Protein AF-A0A2U3L317-F1 (afdb_monomer)

Foldseek 3Di:
DPQKDKDWLDLFPDPVLLQCQADDPPFFFDDHDDDRQDLPLLVQVVVPVVNDDWFAADDDPDPGDPDDPVPDDPPVRQCVDPVCVVPPNDPPPPDPPDPPPDPDPDSPSVVVDRHHTCVVSVVSNVVSCVSSVLSRFGWIWMARNVVRATATDSAQHFPSSLVSQQPDWDWDDDDPDTDIDGSLNSLCRYLEEAQHNLQDRGRATDPSGNVSPQDQNHAYEREDDQVVCVVVVVDCGNPVRSVVVNCVRNVNNYHYQNDPDAALVSQLVSHDPPDDNVSSCVQSVQWGHHPHDIHGHD

Radius of gyration: 27.59 Å; Cα contacts (8 Å, |Δi|>4): 474; chains: 1; bounding box: 76×55×80 Å

Mean predicted aligned error: 14.77 Å

Structure (mmCIF, N/CA/C/O backbone):
data_AF-A0A2U3L317-F1
#
_entry.id   AF-A0A2U3L317-F1
#
loop_
_atom_site.group_PDB
_atom_site.id
_atom_site.type_symbol
_atom_site.label_atom_id
_atom_site.label_alt_id
_atom_site.label_comp_id
_atom_site.label_asym_id
_atom_site.label_entity_id
_atom_site.label_seq_id
_atom_site.pdbx_PDB_ins_code
_atom_site.Cartn_x
_atom_site.Cartn_y
_atom_site.Cartn_z
_atom_site.occupancy
_atom_site.B_iso_or_equiv
_atom_site.auth_seq_id
_atom_site.auth_comp_id
_atom_site.auth_asym_id
_atom_site.auth_atom_id
_atom_site.pdbx_PDB_model_num
ATOM 1 N N . MET A 1 1 ? -16.095 -16.981 -1.765 1.00 56.78 1 MET A N 1
ATOM 2 C CA . MET A 1 1 ? -16.282 -17.128 -0.305 1.00 56.78 1 MET A CA 1
ATOM 3 C C . MET A 1 1 ? -17.468 -16.271 0.102 1.00 56.78 1 MET A C 1
ATOM 5 O O . MET A 1 1 ? -17.530 -15.140 -0.371 1.00 56.78 1 MET A O 1
ATOM 9 N N . PRO A 1 2 ? -18.420 -16.778 0.901 1.00 81.94 2 PRO A N 1
ATOM 10 C CA . PRO A 1 2 ? -19.513 -15.955 1.414 1.00 81.94 2 PRO A CA 1
ATOM 11 C C . PRO A 1 2 ? -18.963 -14.745 2.185 1.00 81.94 2 PRO A C 1
ATOM 13 O O . PRO A 1 2 ? -17.978 -14.876 2.905 1.00 81.94 2 PRO A O 1
ATOM 16 N N . GLY A 1 3 ? -19.568 -13.569 2.009 1.00 88.44 3 GLY A N 1
ATOM 17 C CA . GLY A 1 3 ? -19.215 -12.360 2.768 1.00 88.44 3 GLY A CA 1
ATOM 18 C C . GLY A 1 3 ? -17.949 -11.611 2.328 1.00 88.44 3 GLY A C 1
ATOM 19 O O . GLY A 1 3 ? -17.682 -10.547 2.883 1.00 88.44 3 GLY A O 1
ATOM 20 N N . ILE A 1 4 ? -17.209 -12.098 1.325 1.00 93.31 4 ILE A N 1
ATOM 21 C CA . ILE A 1 4 ? -15.993 -11.450 0.806 1.00 93.31 4 ILE A CA 1
ATOM 22 C C . ILE A 1 4 ? -16.127 -11.152 -0.689 1.00 93.31 4 ILE A C 1
ATOM 24 O O . ILE A 1 4 ? -16.596 -11.996 -1.457 1.00 93.31 4 ILE A O 1
ATOM 28 N N . ARG A 1 5 ? -15.657 -9.976 -1.117 1.00 93.00 5 ARG A N 1
ATOM 29 C CA . ARG A 1 5 ? -15.517 -9.599 -2.530 1.00 93.00 5 ARG A CA 1
ATOM 30 C C . ARG A 1 5 ? -14.075 -9.211 -2.843 1.00 93.00 5 ARG A C 1
ATOM 32 O O . ARG A 1 5 ? -13.428 -8.535 -2.057 1.00 93.00 5 ARG A O 1
ATOM 39 N N . PHE A 1 6 ? -13.590 -9.610 -4.015 1.00 94.81 6 PHE A N 1
ATOM 40 C CA . PHE A 1 6 ? -12.273 -9.221 -4.513 1.00 94.81 6 PHE A CA 1
ATOM 41 C C . PHE A 1 6 ? -12.412 -8.143 -5.581 1.00 94.81 6 PHE A C 1
ATOM 43 O O . PHE A 1 6 ? -13.169 -8.303 -6.539 1.00 94.81 6 PHE A O 1
ATOM 50 N N . TRP A 1 7 ? -11.640 -7.076 -5.429 1.00 95.56 7 TRP A N 1
ATOM 51 C CA . TRP A 1 7 ? -11.455 -6.040 -6.432 1.00 95.56 7 TRP A CA 1
ATOM 52 C C . TRP A 1 7 ? -10.043 -6.158 -6.992 1.00 95.56 7 TRP A C 1
ATOM 54 O O . TRP A 1 7 ? -9.072 -6.196 -6.236 1.00 95.56 7 TRP A O 1
ATOM 64 N N . VAL A 1 8 ? -9.931 -6.219 -8.317 1.00 95.19 8 VAL A N 1
ATOM 65 C CA . VAL A 1 8 ? -8.646 -6.340 -9.015 1.00 95.19 8 VAL A CA 1
ATOM 66 C C . VAL A 1 8 ? -8.253 -4.965 -9.539 1.00 95.19 8 VAL A C 1
ATOM 68 O O . VAL A 1 8 ? -8.894 -4.456 -10.457 1.00 95.19 8 VAL A O 1
ATOM 71 N N . LEU A 1 9 ? -7.224 -4.356 -8.944 1.00 94.75 9 LEU A N 1
ATOM 72 C CA . LEU A 1 9 ? -6.781 -2.998 -9.292 1.00 94.75 9 LEU A CA 1
ATOM 73 C C . LEU A 1 9 ? -5.576 -2.982 -10.241 1.00 94.75 9 LEU A C 1
ATOM 75 O O . LEU A 1 9 ? -5.245 -1.943 -10.805 1.00 94.75 9 LEU A O 1
ATOM 79 N N . GLY A 1 10 ? -4.887 -4.109 -10.400 1.00 87.75 10 GLY A N 1
ATOM 80 C CA . GLY A 1 10 ? -3.663 -4.193 -11.184 1.00 87.75 10 GLY A CA 1
ATOM 81 C C . GLY A 1 10 ? -3.478 -5.564 -11.830 1.00 87.75 10 GLY A C 1
ATOM 82 O O . GLY A 1 10 ? -4.102 -6.527 -11.379 1.00 87.75 10 GLY A O 1
ATOM 83 N N . PRO A 1 11 ? -2.626 -5.654 -12.864 1.00 89.62 11 PRO A N 1
ATOM 84 C CA . PRO A 1 11 ? -1.790 -4.566 -13.386 1.00 89.62 11 PRO A CA 1
ATOM 85 C C . PRO A 1 11 ? -2.563 -3.525 -14.226 1.00 89.62 11 PRO A C 1
ATOM 87 O O . PRO A 1 11 ? -3.676 -3.805 -14.684 1.00 89.62 11 PRO A O 1
ATOM 90 N N . PRO A 1 12 ? -2.007 -2.315 -14.442 1.00 85.75 12 PRO A N 1
ATOM 91 C CA . PRO A 1 12 ? -2.586 -1.320 -15.338 1.00 85.75 12 PRO A CA 1
ATOM 92 C C . PRO A 1 12 ? -2.698 -1.869 -16.760 1.00 85.75 12 PRO A C 1
ATOM 94 O O . PRO A 1 12 ? -1.766 -2.486 -17.270 1.00 85.75 12 PRO A O 1
ATOM 97 N N . LYS A 1 13 ? -3.822 -1.593 -17.426 1.00 82.69 13 LYS A N 1
ATOM 98 C CA . LYS A 1 13 ? -4.017 -1.952 -18.843 1.00 82.69 13 LYS A CA 1
ATOM 99 C C . LYS A 1 13 ? -3.408 -0.929 -19.806 1.00 82.69 13 LYS A C 1
ATOM 101 O O . LYS A 1 13 ? -3.191 -1.242 -20.971 1.00 82.69 13 LYS A O 1
ATOM 106 N N . ASP A 1 14 ? -3.159 0.291 -19.329 1.00 84.12 14 ASP A N 1
ATOM 107 C CA . ASP A 1 14 ? -2.525 1.353 -20.108 1.00 84.12 14 ASP A CA 1
ATOM 108 C C . ASP A 1 14 ? -1.001 1.169 -20.140 1.00 84.12 14 ASP A C 1
ATOM 110 O O . ASP A 1 14 ? -0.347 1.085 -19.099 1.00 84.12 14 ASP A O 1
ATOM 114 N N . GLU A 1 15 ? -0.431 1.140 -21.346 1.00 75.62 15 GLU A N 1
ATOM 115 C CA . GLU A 1 15 ? 0.998 0.892 -21.569 1.00 75.62 15 GLU A CA 1
ATOM 116 C C . GLU A 1 15 ? 1.895 1.971 -20.940 1.00 75.62 15 GLU A C 1
ATOM 118 O O . GLU A 1 15 ? 2.982 1.671 -20.444 1.00 75.62 15 GLU A O 1
ATOM 123 N N . LYS A 1 16 ? 1.457 3.237 -20.931 1.00 80.69 16 LYS A N 1
ATOM 124 C CA . LYS A 1 16 ? 2.242 4.339 -20.356 1.00 80.69 16 LYS A CA 1
ATOM 125 C C . LYS A 1 16 ? 2.279 4.235 -18.838 1.00 80.69 16 LYS A C 1
ATOM 127 O O . LYS A 1 16 ? 3.320 4.495 -18.239 1.00 80.69 16 LYS A O 1
ATOM 132 N N . LEU A 1 17 ? 1.162 3.852 -18.220 1.00 83.12 17 LEU A N 1
ATOM 133 C CA . LEU A 1 17 ? 1.089 3.622 -16.780 1.00 83.12 17 LEU A CA 1
ATOM 134 C C . LEU A 1 17 ? 1.862 2.372 -16.376 1.00 83.12 17 LEU A C 1
ATOM 136 O O . LEU A 1 17 ? 2.600 2.430 -15.398 1.00 83.12 17 LEU A O 1
ATOM 140 N N . LEU A 1 18 ? 1.799 1.292 -17.158 1.00 77.19 18 LEU A N 1
ATOM 141 C CA . LEU A 1 18 ? 2.625 0.109 -16.920 1.00 77.19 18 LEU A CA 1
ATOM 142 C C . LEU A 1 18 ? 4.119 0.471 -16.908 1.00 77.19 18 LEU A C 1
ATOM 144 O O . LEU A 1 18 ? 4.858 0.016 -16.038 1.00 77.19 18 LEU A O 1
ATOM 148 N N . LYS A 1 19 ? 4.539 1.386 -17.793 1.00 70.31 19 LYS A N 1
ATOM 149 C CA . LYS A 1 19 ? 5.925 1.867 -17.858 1.00 70.31 19 LYS A CA 1
ATOM 150 C C . LYS A 1 19 ? 6.328 2.871 -16.779 1.00 70.31 19 LYS A C 1
ATOM 152 O O . LYS A 1 19 ? 7.488 3.274 -16.684 1.00 70.31 19 LYS A O 1
ATOM 157 N N . LYS A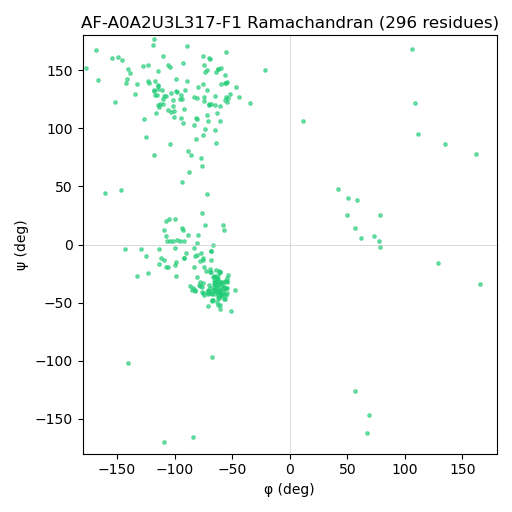 1 20 ? 5.388 3.346 -15.965 1.00 80.25 20 LYS A N 1
ATOM 158 C CA . LYS A 1 20 ? 5.665 4.402 -14.992 1.00 80.25 20 LYS A CA 1
ATOM 159 C C . LYS A 1 20 ? 6.145 3.810 -13.670 1.00 80.25 20 LYS A C 1
ATOM 161 O O . LYS A 1 20 ? 5.385 3.698 -12.716 1.00 80.25 20 LYS A O 1
ATOM 166 N N . SER A 1 21 ? 7.423 3.450 -13.601 1.00 80.31 21 SER A N 1
ATOM 167 C CA . SER A 1 21 ? 8.030 2.927 -12.367 1.00 80.31 21 SER A CA 1
ATOM 168 C C . SER A 1 21 ? 8.216 4.022 -11.318 1.00 80.31 21 SER A C 1
ATOM 170 O O . SER A 1 21 ? 7.956 3.812 -10.136 1.00 80.31 21 SER A O 1
ATOM 172 N N . ASN A 1 22 ? 8.636 5.216 -11.747 1.00 80.31 22 ASN A N 1
ATOM 173 C CA . ASN A 1 22 ? 8.937 6.317 -10.839 1.00 80.31 22 ASN A CA 1
ATOM 174 C C . ASN A 1 22 ? 7.784 7.334 -10.725 1.00 80.31 22 ASN A C 1
ATOM 176 O O . ASN A 1 22 ? 7.113 7.666 -11.721 1.00 80.31 22 ASN A O 1
ATOM 180 N N . PRO A 1 23 ? 7.569 7.870 -9.511 1.00 78.88 23 PRO A N 1
ATOM 181 C CA . PRO A 1 23 ? 6.668 8.989 -9.283 1.00 78.88 23 PRO A CA 1
ATOM 182 C C . PRO A 1 23 ? 7.118 10.206 -10.095 1.00 78.88 23 PRO A C 1
ATOM 184 O O . PRO A 1 23 ? 8.293 10.370 -10.419 1.00 78.88 23 PRO A O 1
ATOM 187 N N . SER A 1 24 ? 6.167 11.065 -10.455 1.00 80.00 24 SER A N 1
ATOM 188 C CA . SER A 1 24 ? 6.519 12.409 -10.926 1.00 80.00 24 SER A CA 1
ATOM 189 C C . SER A 1 24 ? 7.048 13.238 -9.747 1.00 80.00 24 SER A C 1
ATOM 191 O O . SER A 1 24 ? 6.762 12.899 -8.594 1.00 80.00 24 SER A O 1
ATOM 193 N N . GLN A 1 25 ? 7.777 14.323 -10.022 1.00 73.94 25 GLN A N 1
ATOM 194 C CA . GLN A 1 25 ? 8.312 15.210 -8.978 1.00 73.94 25 GLN A CA 1
ATOM 195 C C . GLN A 1 25 ? 7.249 15.552 -7.924 1.00 73.94 25 GLN A C 1
ATOM 197 O O . GLN A 1 25 ? 6.098 15.831 -8.271 1.00 73.94 25 GLN A O 1
ATOM 202 N N . ASN A 1 26 ? 7.628 15.491 -6.645 1.00 72.12 26 ASN A N 1
ATOM 203 C CA . ASN A 1 26 ? 6.764 15.759 -5.485 1.00 72.12 26 ASN A CA 1
ATOM 204 C C . ASN A 1 26 ? 5.542 14.835 -5.289 1.00 72.12 26 ASN A C 1
ATOM 206 O O . ASN A 1 26 ? 4.746 15.069 -4.378 1.00 72.12 26 ASN A O 1
ATOM 210 N N . THR A 1 27 ? 5.370 13.770 -6.082 1.00 77.44 27 THR A N 1
ATOM 211 C CA . THR A 1 27 ? 4.208 12.862 -5.940 1.00 77.44 27 THR A CA 1
ATOM 212 C C . THR A 1 27 ? 4.446 11.664 -5.017 1.00 77.44 27 THR A C 1
ATOM 214 O O . THR A 1 27 ? 3.479 11.011 -4.619 1.00 77.44 27 THR A O 1
ATOM 217 N N . ALA A 1 28 ? 5.694 11.410 -4.620 1.00 74.75 28 ALA A N 1
ATOM 218 C CA . ALA A 1 28 ? 6.066 10.416 -3.613 1.00 74.75 28 ALA A CA 1
ATOM 219 C C . ALA A 1 28 ? 6.760 11.053 -2.404 1.00 74.75 28 ALA A C 1
ATOM 221 O O . ALA A 1 28 ? 7.042 12.254 -2.385 1.00 74.75 28 ALA A O 1
ATOM 222 N N . TYR A 1 29 ? 6.978 10.249 -1.367 1.00 75.19 29 TYR A N 1
ATOM 223 C CA . TYR A 1 29 ? 7.751 10.612 -0.182 1.00 75.19 29 TYR A CA 1
ATOM 224 C C . TYR A 1 29 ? 9.250 10.476 -0.505 1.00 75.19 29 TYR A C 1
ATOM 226 O O . TYR A 1 29 ? 9.639 9.501 -1.137 1.00 75.19 29 TYR A O 1
ATOM 234 N N . GLY A 1 30 ? 10.080 11.450 -0.109 1.00 58.16 30 GLY A N 1
ATOM 235 C CA . GLY A 1 30 ? 11.537 11.420 -0.328 1.00 58.16 30 GLY A CA 1
ATOM 236 C C . GLY A 1 30 ? 12.014 11.524 -1.790 1.00 58.16 30 GLY A C 1
ATOM 237 O O . GLY A 1 30 ? 11.280 12.001 -2.649 1.00 58.16 30 GLY A O 1
ATOM 238 N N . LEU A 1 31 ? 13.282 11.134 -2.014 1.00 46.72 31 LEU A N 1
ATOM 239 C CA . LEU A 1 31 ? 14.119 11.359 -3.212 1.00 46.72 31 LEU A CA 1
ATOM 240 C C . LEU A 1 31 ? 13.363 11.338 -4.555 1.00 46.72 31 LEU A C 1
ATOM 242 O O . LEU A 1 31 ? 12.774 10.329 -4.950 1.00 46.72 31 LEU A O 1
ATOM 246 N N . ASP A 1 32 ? 13.468 12.450 -5.286 1.00 43.12 32 ASP A N 1
ATOM 247 C CA . ASP A 1 32 ? 12.922 12.609 -6.631 1.00 43.12 32 ASP A CA 1
ATOM 248 C C . ASP A 1 32 ? 13.700 11.758 -7.655 1.00 43.12 32 ASP A C 1
ATOM 250 O O . ASP A 1 32 ? 14.909 11.897 -7.827 1.00 43.12 32 ASP A O 1
ATOM 254 N N . ALA A 1 33 ? 12.954 10.866 -8.312 1.00 41.34 33 ALA A N 1
ATOM 255 C CA . ALA A 1 33 ? 13.237 10.088 -9.523 1.00 41.34 33 ALA A CA 1
ATOM 256 C C . ALA A 1 33 ? 14.6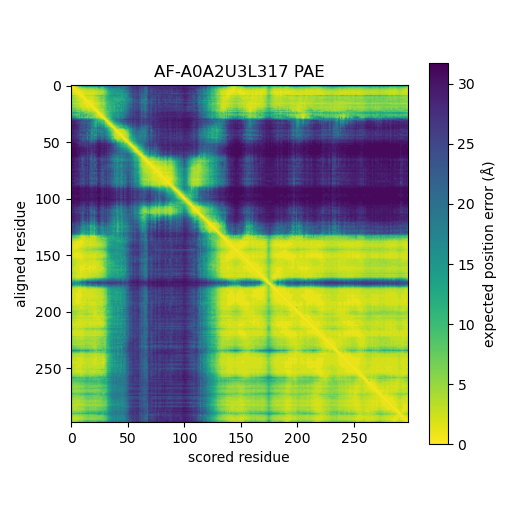92 10.065 -10.054 1.00 41.34 33 ALA A C 1
ATOM 258 O O . ALA A 1 33 ? 15.136 10.976 -10.753 1.00 41.34 33 ALA A O 1
ATOM 259 N N . GLY A 1 34 ? 15.380 8.932 -9.865 1.00 36.97 34 GLY A N 1
ATOM 260 C CA . GLY A 1 34 ? 16.537 8.563 -10.689 1.00 36.97 34 GLY A CA 1
ATOM 261 C C . GLY A 1 34 ? 16.134 8.213 -12.137 1.00 36.97 34 GLY A C 1
ATOM 262 O O . GLY A 1 34 ? 14.961 7.899 -12.385 1.00 36.97 34 GLY A O 1
ATOM 263 N N . PRO A 1 35 ? 17.074 8.257 -13.104 1.00 32.72 35 PRO A N 1
ATOM 264 C CA . PRO A 1 35 ? 16.781 8.081 -14.525 1.00 32.72 35 PRO A CA 1
ATOM 265 C C . PRO A 1 35 ? 16.173 6.700 -14.781 1.00 32.72 35 PRO A C 1
ATOM 267 O O . PRO A 1 35 ? 16.785 5.674 -14.493 1.00 32.72 35 PRO A O 1
ATOM 270 N N . GLY A 1 36 ? 14.942 6.677 -15.294 1.00 40.47 36 GLY A N 1
ATOM 271 C CA . GLY A 1 36 ? 14.241 5.445 -15.636 1.00 40.47 36 GLY A CA 1
ATOM 272 C C . GLY A 1 36 ? 14.954 4.721 -16.774 1.00 40.47 36 GLY A C 1
ATOM 273 O O . GLY A 1 36 ? 15.091 5.273 -17.865 1.00 40.47 36 GLY A O 1
ATOM 274 N N . GLY A 1 37 ? 15.397 3.489 -16.511 1.00 35.25 37 GLY A N 1
ATOM 275 C CA . GLY A 1 37 ? 15.938 2.594 -17.529 1.00 35.25 37 GLY A CA 1
ATOM 276 C C . GLY A 1 37 ? 14.936 2.397 -18.667 1.00 35.25 37 GLY A C 1
ATOM 277 O O . GLY A 1 37 ? 13.728 2.302 -18.445 1.00 35.25 37 GLY A O 1
ATOM 278 N N . SER A 1 38 ? 15.437 2.392 -19.901 1.00 38.59 38 SER A N 1
ATOM 279 C CA . SER A 1 38 ? 14.644 2.225 -21.121 1.00 38.59 38 SER A CA 1
ATOM 280 C C . SER A 1 38 ? 13.795 0.954 -21.047 1.00 38.59 38 SER A C 1
ATOM 282 O O . SER A 1 38 ? 14.350 -0.109 -20.840 1.00 38.59 38 SER A O 1
ATOM 284 N N . GLN A 1 39 ? 12.477 1.042 -21.244 1.00 43.94 39 GLN A N 1
ATOM 285 C CA . GLN A 1 39 ? 11.524 -0.078 -21.088 1.00 43.94 39 GLN A CA 1
ATOM 286 C C . GLN A 1 39 ? 11.022 -0.653 -22.425 1.00 43.94 39 GLN A C 1
ATOM 288 O O . GLN A 1 39 ? 9.923 -1.203 -22.525 1.00 43.94 39 GLN A O 1
ATOM 293 N N . ALA A 1 40 ? 11.777 -0.433 -23.502 1.00 36.00 40 ALA A N 1
ATOM 294 C CA . ALA A 1 40 ? 11.357 -0.800 -24.852 1.00 36.00 40 ALA A CA 1
ATOM 295 C C . ALA A 1 40 ? 11.526 -2.303 -25.139 1.00 36.00 40 ALA A C 1
ATOM 297 O O . ALA A 1 40 ? 10.707 -2.874 -25.860 1.00 36.00 40 ALA A O 1
ATOM 298 N N . LEU A 1 41 ? 12.535 -2.953 -24.546 1.00 35.81 41 LEU A N 1
ATOM 299 C CA . LEU A 1 41 ? 12.864 -4.357 -24.802 1.00 35.81 41 LEU A CA 1
ATOM 300 C C . LEU A 1 41 ? 11.933 -5.308 -24.042 1.00 35.81 41 LEU A C 1
ATOM 302 O O . LEU A 1 41 ? 11.535 -6.319 -24.606 1.00 35.81 41 LEU A O 1
ATOM 306 N N . LEU A 1 42 ? 11.481 -4.956 -22.829 1.00 41.53 42 LEU A N 1
ATOM 307 C CA . LEU A 1 42 ? 10.452 -5.736 -22.125 1.00 41.53 42 LEU A CA 1
ATOM 308 C C . LEU A 1 42 ? 9.137 -5.789 -22.906 1.00 41.53 42 LEU A C 1
ATOM 310 O O . LEU A 1 42 ? 8.492 -6.825 -22.926 1.00 41.53 42 LEU A O 1
ATOM 314 N N . ILE A 1 43 ? 8.720 -4.708 -23.570 1.00 44.53 43 ILE A N 1
ATOM 315 C CA . ILE A 1 43 ? 7.490 -4.737 -24.375 1.00 44.53 43 ILE A CA 1
ATOM 316 C C . ILE A 1 43 ? 7.660 -5.606 -25.609 1.00 44.53 43 ILE A C 1
ATOM 318 O O . ILE A 1 43 ? 6.726 -6.322 -25.950 1.00 44.53 43 ILE A O 1
ATOM 322 N N . ALA A 1 44 ? 8.833 -5.586 -26.244 1.00 40.81 44 ALA A N 1
ATOM 323 C CA . ALA A 1 44 ? 9.150 -6.566 -27.273 1.00 40.81 44 ALA A CA 1
ATOM 324 C C . ALA A 1 44 ? 9.115 -7.988 -26.688 1.00 40.81 44 ALA A C 1
ATOM 326 O O . ALA A 1 44 ? 8.502 -8.840 -27.302 1.00 40.81 44 ALA A O 1
ATOM 327 N N . GLY A 1 45 ? 9.637 -8.193 -25.473 1.00 41.47 45 GLY A N 1
ATOM 328 C CA . GLY A 1 45 ? 9.660 -9.430 -24.680 1.00 41.47 45 GLY A CA 1
ATOM 329 C C . GLY A 1 45 ? 8.301 -9.995 -24.228 1.00 41.47 45 GLY A C 1
ATOM 330 O O . GLY A 1 45 ? 8.047 -11.196 -24.233 1.00 41.47 45 GLY A O 1
ATOM 331 N N . LEU A 1 46 ? 7.387 -9.120 -23.821 1.00 44.59 46 LEU A N 1
ATOM 332 C CA . LEU A 1 46 ? 6.041 -9.471 -23.377 1.00 44.59 46 LEU A CA 1
ATOM 333 C C . LEU A 1 46 ? 5.131 -9.660 -24.591 1.00 44.59 46 LEU A C 1
ATOM 335 O O . LEU A 1 46 ? 4.362 -10.613 -24.634 1.00 44.59 46 LEU A O 1
ATOM 339 N N . LYS A 1 47 ? 5.288 -8.812 -25.622 1.00 40.41 47 LYS A N 1
ATOM 340 C CA . LYS A 1 47 ? 4.724 -9.066 -26.953 1.00 40.41 47 LYS A CA 1
ATOM 341 C C . LYS A 1 47 ? 5.324 -10.324 -27.564 1.00 40.41 47 LYS A C 1
ATOM 343 O O . LYS A 1 47 ? 4.630 -10.953 -28.344 1.00 40.41 47 LYS A O 1
ATOM 348 N N . SER A 1 48 ? 6.544 -10.716 -27.179 1.00 37.81 48 SER A N 1
ATOM 349 C CA . SER A 1 48 ? 7.223 -11.872 -27.747 1.00 37.81 48 SER A CA 1
ATOM 350 C C . SER A 1 48 ? 6.914 -13.209 -27.109 1.00 37.81 48 SER A C 1
ATOM 352 O O . SER A 1 48 ? 6.791 -14.207 -27.817 1.00 37.81 48 SER A O 1
ATOM 354 N N . ASN A 1 49 ? 6.713 -13.228 -25.796 1.00 39.34 49 ASN A N 1
ATOM 355 C CA . ASN A 1 49 ? 6.076 -14.344 -25.101 1.00 39.34 49 ASN A CA 1
ATOM 356 C C . ASN A 1 49 ? 4.556 -14.370 -25.330 1.00 39.34 49 ASN A C 1
ATOM 358 O O . ASN A 1 49 ? 3.919 -15.396 -25.116 1.00 39.34 49 ASN A O 1
ATOM 362 N N . MET A 1 50 ? 3.991 -13.281 -25.858 1.00 39.38 50 MET A N 1
ATOM 363 C CA . MET A 1 50 ? 2.729 -13.268 -26.607 1.00 39.38 50 MET A CA 1
ATOM 364 C C . MET A 1 50 ? 2.936 -13.410 -28.143 1.00 39.38 50 MET A C 1
ATOM 366 O O . MET A 1 50 ? 1.980 -13.234 -28.896 1.00 39.38 50 MET A O 1
ATOM 370 N N . GLY A 1 51 ? 4.156 -13.775 -28.590 1.00 34.34 51 GLY A N 1
ATOM 371 C CA . GLY A 1 51 ? 4.619 -14.038 -29.972 1.00 34.34 51 GLY A CA 1
ATOM 372 C C . GLY A 1 51 ? 5.624 -13.028 -30.598 1.00 34.34 51 GLY A C 1
ATOM 373 O O . GLY A 1 51 ? 5.150 -12.050 -31.164 1.00 34.34 51 GLY A O 1
ATOM 374 N N . ALA A 1 52 ? 6.971 -13.261 -30.546 1.00 36.78 52 ALA A N 1
ATOM 375 C CA . ALA A 1 52 ? 8.078 -12.567 -31.304 1.00 36.78 52 ALA A CA 1
ATOM 376 C C . ALA A 1 52 ? 9.556 -12.713 -30.761 1.00 36.78 52 ALA A C 1
ATOM 378 O O . ALA A 1 52 ? 10.109 -11.792 -30.174 1.00 36.78 52 ALA A O 1
ATOM 379 N N . ALA A 1 53 ? 10.224 -13.845 -30.997 1.00 35.66 53 ALA A N 1
ATOM 380 C CA . ALA A 1 53 ? 11.624 -14.245 -30.680 1.00 35.66 53 ALA A CA 1
ATOM 381 C C . ALA A 1 53 ? 12.778 -13.219 -30.400 1.00 35.66 53 ALA A C 1
ATOM 383 O O . ALA A 1 53 ? 12.885 -12.162 -31.018 1.00 35.66 53 ALA A O 1
ATOM 384 N N . ALA A 1 54 ? 13.739 -13.658 -29.562 1.00 33.12 54 ALA A N 1
ATOM 385 C CA . ALA A 1 54 ? 15.085 -13.103 -29.300 1.00 33.12 54 ALA A CA 1
ATOM 386 C C . ALA A 1 54 ? 16.169 -14.182 -29.569 1.00 33.12 54 ALA A C 1
ATOM 388 O O . ALA A 1 54 ? 15.861 -15.366 -29.448 1.00 33.12 54 ALA A O 1
ATOM 389 N N . GLY A 1 55 ? 17.423 -13.839 -29.902 1.00 34.03 55 GLY A N 1
ATOM 390 C CA . GLY A 1 55 ? 18.467 -14.853 -30.175 1.00 34.03 55 GLY A CA 1
ATOM 391 C C . GLY A 1 55 ? 19.898 -14.306 -30.225 1.00 34.03 55 GLY A C 1
ATOM 392 O O . GLY A 1 55 ? 20.000 -13.236 -30.796 1.00 34.03 55 GLY A O 1
ATOM 393 N N . ALA A 1 56 ? 20.921 -15.050 -29.691 1.00 34.81 56 ALA A N 1
ATOM 394 C CA . ALA A 1 56 ? 22.430 -15.011 -29.782 1.00 34.81 56 ALA A CA 1
ATOM 395 C C . ALA A 1 56 ? 23.509 -14.558 -28.625 1.00 34.81 56 ALA A C 1
ATOM 397 O O . ALA A 1 56 ? 23.562 -13.469 -28.081 1.00 34.81 56 ALA A O 1
ATOM 398 N N . LEU A 1 57 ? 24.463 -15.377 -28.181 1.00 25.50 57 LEU A N 1
ATOM 399 C CA . LEU A 1 57 ? 25.692 -15.058 -27.382 1.00 25.50 57 LEU A CA 1
ATOM 400 C C . LEU A 1 57 ? 26.491 -16.354 -27.195 1.00 25.50 57 LEU A C 1
ATOM 402 O O . LEU A 1 57 ? 25.869 -17.412 -27.260 1.00 25.50 57 LEU A O 1
ATOM 406 N N . LEU A 1 58 ? 27.825 -16.250 -27.051 1.00 36.62 58 LEU A N 1
ATOM 407 C CA . LEU A 1 58 ? 28.869 -17.299 -27.136 1.00 36.62 58 LEU A CA 1
ATOM 408 C C . LEU A 1 58 ? 30.270 -16.828 -26.625 1.00 36.62 58 LEU A C 1
ATOM 410 O O . LEU A 1 58 ? 30.548 -15.631 -26.737 1.00 36.62 58 LEU A O 1
ATOM 414 N N . PRO A 1 59 ? 31.280 -17.721 -26.388 1.00 38.75 59 PRO A N 1
ATOM 415 C CA . PRO A 1 59 ? 31.256 -19.081 -25.803 1.00 38.75 59 PRO A CA 1
ATOM 416 C C . PRO A 1 59 ? 32.460 -19.382 -24.850 1.00 38.75 59 PRO A C 1
ATOM 418 O O . PRO A 1 59 ? 33.586 -18.942 -25.097 1.00 38.75 59 PRO A O 1
ATOM 421 N N . GLY A 1 60 ? 32.311 -20.256 -23.839 1.00 31.59 60 GLY A N 1
ATOM 422 C CA . GLY A 1 60 ? 33.487 -20.959 -23.267 1.00 31.59 60 GLY A CA 1
ATOM 423 C C . GLY A 1 60 ? 33.329 -21.673 -21.921 1.00 31.59 60 GLY A C 1
ATOM 424 O O . GLY A 1 60 ? 33.936 -22.716 -21.713 1.00 31.59 60 GLY A O 1
ATOM 425 N N . ASP A 1 61 ? 32.504 -21.138 -21.034 1.00 38.38 61 ASP A N 1
ATOM 426 C CA . ASP A 1 61 ? 31.930 -21.811 -19.853 1.00 38.38 61 ASP A CA 1
ATOM 427 C C . ASP A 1 61 ? 30.701 -20.996 -19.444 1.00 38.38 61 ASP A C 1
ATOM 429 O O . ASP A 1 61 ? 30.564 -20.449 -18.348 1.00 38.38 61 ASP A O 1
ATOM 433 N N . SER A 1 62 ? 29.943 -20.647 -20.470 1.00 35.88 62 SER A N 1
ATOM 434 C CA . SER A 1 62 ? 29.375 -19.329 -20.529 1.00 35.88 62 SER A CA 1
ATOM 435 C C . SER A 1 62 ? 27.908 -19.401 -20.174 1.00 35.88 62 SER A C 1
ATOM 437 O O . SER A 1 62 ? 27.246 -20.418 -20.370 1.00 35.88 62 SER A O 1
ATOM 439 N N . LEU A 1 63 ? 27.388 -18.300 -19.641 1.00 39.41 63 LEU A N 1
ATOM 440 C CA . LEU A 1 63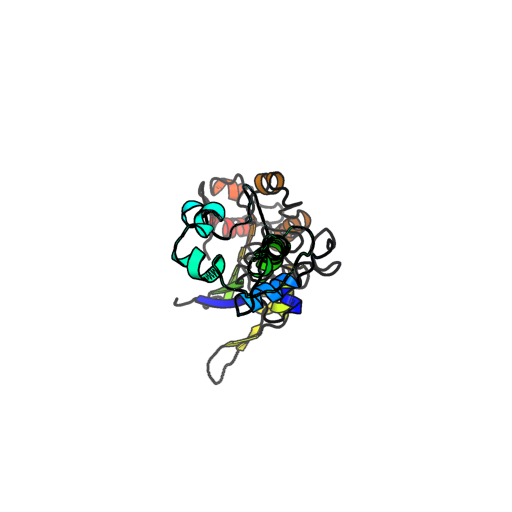 ? 25.967 -18.067 -19.383 1.00 39.41 63 LEU A CA 1
ATOM 441 C C . LEU A 1 63 ? 25.107 -18.183 -20.656 1.00 39.41 63 LEU A C 1
ATOM 443 O O . LEU A 1 63 ? 23.991 -17.675 -20.663 1.00 39.41 63 LEU A O 1
ATOM 447 N N . GLU A 1 64 ? 25.639 -18.795 -21.721 1.00 40.97 64 GLU A N 1
ATOM 448 C CA . GLU A 1 64 ? 25.330 -18.514 -23.096 1.00 40.97 64 GLU A CA 1
ATOM 449 C C . GLU A 1 64 ? 24.596 -19.554 -23.897 1.00 40.97 64 GLU A C 1
ATOM 451 O O . GLU A 1 64 ? 24.057 -19.271 -24.968 1.00 40.97 64 GLU A O 1
ATOM 456 N N . ASP A 1 65 ? 24.509 -20.740 -23.334 1.00 46.16 65 ASP A N 1
ATOM 457 C CA . ASP A 1 65 ? 23.758 -21.805 -23.938 1.00 46.16 65 ASP A CA 1
ATOM 458 C C . ASP A 1 65 ? 22.377 -21.872 -23.267 1.00 46.16 65 ASP A C 1
ATOM 460 O O . ASP A 1 65 ? 22.272 -21.854 -22.038 1.00 46.16 65 ASP A O 1
ATOM 464 N N . PRO A 1 66 ? 21.277 -21.952 -24.040 1.00 46.94 66 PRO A N 1
ATOM 465 C CA . PRO A 1 66 ? 19.918 -21.956 -23.490 1.00 46.94 66 PRO A CA 1
ATOM 466 C C . PRO A 1 66 ? 19.577 -23.232 -22.703 1.00 46.94 66 PRO A C 1
ATOM 468 O O . PRO A 1 66 ? 18.491 -23.328 -22.128 1.00 46.94 66 PRO A O 1
ATOM 471 N N . PHE A 1 67 ? 20.476 -24.220 -22.694 1.00 50.97 67 PHE A N 1
ATOM 472 C CA . PHE A 1 67 ? 20.297 -25.519 -22.061 1.00 50.97 67 PHE A CA 1
ATOM 473 C C . PHE A 1 67 ? 21.574 -25.952 -21.341 1.00 50.97 67 PHE A C 1
ATOM 475 O O . PHE A 1 67 ? 22.679 -25.678 -21.800 1.00 50.97 67 PHE A O 1
ATOM 482 N N . ASP A 1 68 ? 21.398 -26.681 -20.238 1.00 50.34 68 ASP A N 1
ATOM 483 C CA . ASP A 1 68 ? 22.489 -27.308 -19.489 1.00 50.34 68 ASP A CA 1
ATOM 484 C C . ASP A 1 68 ? 23.327 -28.229 -20.397 1.00 50.34 68 ASP A C 1
ATOM 486 O O . ASP A 1 68 ? 22.790 -28.895 -21.292 1.00 50.34 68 ASP A O 1
ATOM 490 N N . ALA A 1 69 ? 24.635 -28.304 -20.140 1.00 51.91 69 ALA A N 1
ATOM 491 C CA . ALA A 1 69 ? 25.586 -29.119 -20.890 1.00 51.91 69 ALA A CA 1
ATOM 492 C C . ALA A 1 69 ? 25.177 -30.601 -20.988 1.00 51.91 69 ALA A C 1
ATOM 494 O O . ALA A 1 69 ? 25.527 -31.279 -21.954 1.00 51.91 69 ALA A O 1
ATOM 495 N N . MET A 1 70 ? 24.404 -31.117 -20.024 1.00 58.97 70 MET A N 1
ATOM 496 C CA . MET A 1 70 ? 23.902 -32.494 -20.080 1.00 58.97 70 MET A CA 1
ATOM 497 C C . MET A 1 70 ? 22.850 -32.737 -21.178 1.00 58.97 70 MET A C 1
ATOM 499 O O . MET A 1 70 ? 22.638 -33.882 -21.578 1.00 58.97 70 MET A O 1
ATOM 503 N N . TYR A 1 71 ? 22.190 -31.679 -21.659 1.00 60.38 71 TYR A N 1
ATOM 504 C CA . TYR A 1 71 ? 21.180 -31.723 -22.721 1.00 60.38 71 TYR A CA 1
ATOM 505 C C . TYR A 1 71 ? 21.691 -31.157 -24.050 1.00 60.38 71 TYR A C 1
ATOM 507 O O . TYR A 1 71 ? 20.930 -31.083 -25.017 1.00 60.38 71 TYR A O 1
ATOM 515 N N . SER A 1 72 ? 22.965 -30.768 -24.119 1.00 63.53 72 SER A N 1
ATOM 516 C CA . SER A 1 72 ? 23.584 -30.233 -25.325 1.00 63.53 72 SER A CA 1
ATOM 517 C C . SER A 1 72 ? 24.518 -31.252 -25.981 1.00 63.53 72 SER A C 1
ATOM 519 O O . SER A 1 72 ? 25.043 -32.181 -25.361 1.00 63.53 72 SER A O 1
ATOM 521 N N . ILE A 1 73 ? 24.710 -31.101 -27.291 1.00 72.62 73 ILE A N 1
ATOM 522 C CA . ILE A 1 73 ? 25.732 -31.835 -28.036 1.00 72.62 73 ILE A CA 1
ATOM 523 C C . ILE A 1 73 ? 26.838 -30.823 -28.337 1.00 72.62 73 ILE A C 1
ATOM 525 O O . ILE A 1 73 ? 26.577 -29.876 -29.080 1.00 72.62 73 ILE A O 1
ATOM 529 N N . PRO A 1 74 ? 28.061 -31.000 -27.797 1.00 72.69 74 PRO A N 1
ATOM 530 C CA . PRO A 1 74 ? 29.175 -30.108 -28.100 1.00 72.69 74 PRO A CA 1
ATOM 531 C C . PRO A 1 74 ? 29.400 -30.013 -29.608 1.00 72.69 74 PRO A C 1
ATOM 533 O O . PRO A 1 74 ? 29.341 -31.036 -30.288 1.00 72.69 74 PRO A O 1
ATOM 536 N N . MET A 1 75 ? 29.704 -28.823 -30.130 1.00 69.69 75 MET A N 1
ATOM 537 C CA . MET A 1 75 ? 29.800 -28.589 -31.581 1.00 69.69 75 MET A CA 1
ATOM 538 C C . MET A 1 75 ? 30.783 -29.545 -32.273 1.00 69.69 75 MET A C 1
ATOM 540 O O . MET A 1 75 ? 30.445 -30.187 -33.262 1.00 69.69 75 MET A O 1
ATOM 544 N N . VAL A 1 76 ? 31.945 -29.756 -31.648 1.00 72.12 76 VAL A N 1
ATOM 545 C CA . VAL A 1 76 ? 32.974 -30.709 -32.100 1.00 72.12 76 VAL A CA 1
ATOM 546 C C . VAL A 1 76 ? 32.421 -32.134 -32.220 1.00 72.12 76 VAL A C 1
ATOM 548 O O . VAL A 1 76 ? 32.838 -32.906 -33.077 1.00 72.12 76 VAL A O 1
ATOM 551 N N . ARG A 1 77 ? 31.459 -32.511 -31.371 1.00 75.81 77 ARG A N 1
ATOM 552 C CA . ARG A 1 77 ? 30.775 -33.806 -31.453 1.00 75.81 77 ARG A CA 1
ATOM 553 C C . ARG A 1 77 ? 29.649 -33.777 -32.485 1.00 75.81 77 ARG A C 1
ATOM 555 O O . ARG A 1 77 ? 29.481 -34.768 -33.185 1.00 75.81 77 ARG A O 1
ATOM 562 N N . ALA A 1 78 ? 28.891 -32.685 -32.572 1.00 75.19 78 ALA A N 1
ATOM 563 C CA . ALA A 1 78 ? 27.765 -32.538 -33.491 1.00 75.19 78 ALA A CA 1
ATOM 564 C C . ALA A 1 78 ? 28.190 -32.722 -34.955 1.00 75.19 78 ALA A C 1
ATOM 566 O O . ALA A 1 78 ? 27.504 -33.434 -35.680 1.00 75.19 78 ALA A O 1
ATOM 567 N N . GLU A 1 79 ? 29.349 -32.187 -35.351 1.00 72.94 79 GLU A N 1
ATOM 568 C CA . GLU A 1 79 ? 29.930 -32.349 -36.698 1.00 72.94 79 GLU A CA 1
ATOM 569 C C . GLU A 1 79 ? 30.087 -33.818 -37.127 1.00 72.94 79 GLU A C 1
ATOM 571 O O . GLU A 1 79 ? 29.982 -34.135 -38.307 1.00 72.94 79 GLU A O 1
ATOM 576 N N . HIS A 1 80 ? 30.268 -34.724 -36.164 1.00 78.62 80 HIS A N 1
ATOM 577 C CA . HIS A 1 80 ? 30.509 -36.149 -36.396 1.00 78.62 80 HIS A CA 1
ATOM 578 C C . HIS A 1 80 ? 29.260 -37.022 -36.182 1.00 78.62 80 HIS A C 1
ATOM 580 O O . HIS A 1 80 ? 29.333 -38.251 -36.242 1.00 78.62 80 HIS A O 1
ATOM 586 N N . VAL A 1 81 ? 28.100 -36.427 -35.882 1.00 82.06 81 VAL A N 1
ATOM 587 C CA . VAL A 1 81 ? 26.842 -37.175 -35.756 1.00 82.06 81 VAL A CA 1
ATOM 588 C C . VAL A 1 81 ? 26.249 -37.371 -37.156 1.00 82.06 81 VAL A C 1
ATOM 590 O O . VAL A 1 81 ? 25.982 -36.370 -37.819 1.00 82.06 81 VAL A O 1
ATOM 593 N N . PRO A 1 82 ? 25.907 -38.605 -37.584 1.00 83.00 82 PRO A N 1
ATOM 594 C CA . PRO A 1 82 ? 25.489 -38.889 -38.965 1.00 83.00 82 PRO A CA 1
ATOM 595 C C . PRO A 1 82 ? 24.322 -38.034 -39.481 1.00 83.00 82 PRO A C 1
ATOM 597 O O . PRO A 1 82 ? 24.231 -37.719 -40.667 1.00 83.00 82 PRO A O 1
ATOM 600 N N . PHE A 1 83 ? 23.400 -37.657 -38.589 1.00 81.69 83 PHE A N 1
ATOM 601 C CA . PHE A 1 83 ? 22.295 -36.759 -38.922 1.00 81.69 83 PHE A CA 1
ATOM 602 C C . PHE A 1 83 ? 22.780 -35.338 -39.247 1.00 81.69 83 PHE A C 1
ATOM 604 O O . PHE A 1 83 ? 22.358 -34.768 -40.255 1.00 81.69 83 PHE A O 1
ATOM 611 N N . PHE A 1 84 ? 23.656 -34.776 -38.410 1.00 77.19 84 PHE A N 1
ATOM 612 C CA . PHE A 1 84 ? 24.157 -33.413 -38.564 1.00 77.19 84 PHE A CA 1
ATOM 613 C C . PHE A 1 84 ? 25.189 -33.316 -39.683 1.00 77.19 84 PHE A C 1
ATOM 615 O O . PHE A 1 84 ? 25.088 -32.419 -40.516 1.00 77.19 84 PHE A O 1
ATOM 622 N N . GLU A 1 85 ? 26.090 -34.292 -39.771 1.00 76.00 85 GLU A N 1
ATOM 623 C CA . GLU A 1 85 ? 27.020 -34.458 -40.884 1.00 76.00 85 GLU A CA 1
ATOM 624 C C . GLU A 1 85 ? 26.253 -34.419 -42.211 1.00 76.00 85 GLU A C 1
ATOM 626 O O . GLU A 1 85 ? 26.432 -33.512 -43.009 1.00 76.00 85 GLU A O 1
ATOM 631 N N . LYS A 1 86 ? 25.258 -35.287 -42.417 1.00 73.81 86 LYS A N 1
ATOM 632 C CA . LYS A 1 86 ? 24.541 -35.347 -43.700 1.00 73.81 86 LYS A CA 1
ATOM 633 C C . LYS A 1 86 ? 23.733 -34.089 -44.056 1.00 73.81 86 LYS A C 1
ATOM 635 O O . LYS A 1 86 ? 23.453 -33.872 -45.233 1.00 73.81 86 LYS A O 1
ATOM 640 N N . ARG A 1 87 ? 23.250 -33.322 -43.073 1.00 70.75 87 ARG A N 1
ATOM 641 C CA . ARG A 1 87 ? 22.247 -32.255 -43.300 1.00 70.75 87 ARG A CA 1
ATOM 642 C C . ARG A 1 87 ? 22.737 -30.836 -43.056 1.00 70.75 87 ARG A C 1
ATOM 644 O O . ARG A 1 87 ? 22.075 -29.904 -43.506 1.00 70.75 87 ARG A O 1
ATOM 651 N N . TYR A 1 88 ? 23.851 -30.681 -42.354 1.00 68.25 88 TYR A N 1
ATOM 652 C CA . TYR A 1 88 ? 24.351 -29.383 -41.912 1.00 68.25 88 TYR A CA 1
ATOM 653 C C . TYR A 1 88 ? 25.846 -29.195 -42.204 1.00 68.25 88 TYR A C 1
ATOM 655 O O . TYR A 1 88 ? 26.239 -28.052 -42.410 1.00 68.25 88 TYR A O 1
ATOM 663 N N . TYR A 1 89 ? 26.649 -30.271 -42.277 1.00 68.56 89 TYR A N 1
ATOM 664 C CA . TYR A 1 89 ? 28.115 -30.181 -42.441 1.00 68.56 89 TYR A CA 1
ATOM 665 C C . TYR A 1 89 ? 28.711 -30.946 -43.641 1.00 68.56 89 TYR A C 1
ATOM 667 O O . TYR A 1 89 ? 29.888 -30.777 -43.932 1.00 68.56 89 TYR A O 1
ATOM 675 N N . GLY A 1 90 ? 27.935 -31.784 -44.328 1.00 63.16 90 GLY A N 1
ATOM 676 C CA . GLY A 1 90 ? 28.348 -32.542 -45.516 1.00 63.16 90 GLY A CA 1
ATOM 677 C C . GLY A 1 90 ? 28.231 -31.719 -46.802 1.00 63.16 90 GLY A C 1
ATOM 678 O O . GLY A 1 90 ? 28.025 -30.511 -46.731 1.00 63.16 90 GLY A O 1
ATOM 679 N N . ASP A 1 91 ? 28.285 -32.380 -47.968 1.00 57.41 91 ASP A N 1
ATOM 680 C CA . ASP A 1 91 ? 28.373 -31.816 -49.343 1.00 57.41 91 ASP A CA 1
ATOM 681 C C . ASP A 1 91 ? 27.262 -30.825 -49.787 1.00 57.41 91 ASP A C 1
ATOM 683 O O . ASP A 1 91 ? 27.115 -30.509 -50.970 1.00 57.41 91 ASP A O 1
ATOM 687 N N . SER A 1 92 ? 26.435 -30.325 -48.871 1.00 51.97 92 SER A N 1
ATOM 688 C CA . SER A 1 92 ? 25.462 -29.271 -49.131 1.00 51.97 92 SER A CA 1
ATOM 689 C C . SER A 1 92 ? 26.179 -27.963 -49.485 1.00 51.97 92 SER A C 1
ATOM 691 O O . SER A 1 92 ? 26.586 -27.192 -48.617 1.00 51.97 92 SER A O 1
ATOM 693 N N . THR A 1 93 ? 26.278 -27.691 -50.784 1.00 52.91 93 THR A N 1
ATOM 694 C CA . THR A 1 93 ? 26.804 -26.471 -51.423 1.00 52.91 93 THR A CA 1
ATOM 695 C C . THR A 1 93 ? 25.866 -25.263 -51.275 1.00 52.91 93 THR A C 1
ATOM 697 O O . THR A 1 93 ? 25.661 -24.484 -52.205 1.00 52.91 93 THR A O 1
ATOM 700 N N . ASP A 1 94 ? 25.304 -25.063 -50.085 1.00 50.62 94 ASP A N 1
ATOM 701 C CA . ASP A 1 94 ? 24.507 -23.873 -49.783 1.00 50.62 94 ASP A CA 1
ATOM 702 C C . ASP A 1 94 ? 25.433 -22.737 -49.337 1.00 50.62 94 ASP A C 1
ATOM 704 O O . ASP A 1 94 ? 25.558 -22.436 -48.151 1.00 50.62 94 ASP A O 1
ATOM 708 N N . GLY A 1 95 ? 26.103 -22.125 -50.316 1.00 47.62 95 GLY A N 1
ATOM 709 C CA . GLY A 1 95 ? 26.860 -20.887 -50.133 1.00 47.62 95 GLY A CA 1
ATOM 710 C C . GLY A 1 95 ? 28.232 -20.919 -50.793 1.00 47.62 95 GLY A C 1
ATOM 711 O O . GLY A 1 95 ? 29.233 -21.205 -50.149 1.00 47.62 95 GLY A O 1
ATOM 712 N N . ASN A 1 96 ? 28.295 -20.569 -52.078 1.00 42.59 96 ASN A N 1
ATOM 713 C CA . ASN A 1 96 ? 29.553 -20.286 -52.769 1.00 42.59 96 ASN A CA 1
ATOM 714 C C . ASN A 1 96 ? 30.244 -19.050 -52.158 1.00 42.59 96 ASN A C 1
ATOM 716 O O . ASN A 1 96 ? 30.080 -17.936 -52.655 1.00 42.59 96 ASN A O 1
ATOM 720 N N . LEU A 1 97 ? 31.058 -19.246 -51.122 1.00 46.50 97 LEU A N 1
ATOM 721 C CA . LEU A 1 97 ? 32.144 -18.337 -50.759 1.00 46.50 97 LEU A CA 1
ATOM 722 C C . LEU A 1 97 ? 33.458 -18.978 -51.213 1.00 46.50 97 LEU A C 1
ATOM 724 O O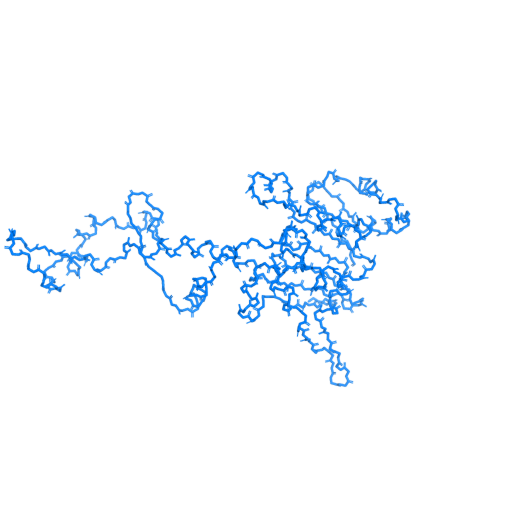 . LEU A 1 97 ? 34.125 -19.703 -50.484 1.00 46.50 97 LEU A O 1
ATOM 728 N N . TYR A 1 98 ? 33.812 -18.734 -52.475 1.00 42.84 98 TYR A N 1
ATOM 729 C CA . TYR A 1 98 ? 35.114 -19.113 -53.016 1.00 42.84 98 TYR A CA 1
ATOM 730 C C . TYR A 1 98 ? 36.192 -18.176 -52.460 1.00 42.84 98 TYR A C 1
ATOM 732 O O . TYR A 1 98 ? 36.393 -17.077 -52.983 1.00 42.84 98 TYR A O 1
ATOM 740 N N . GLU A 1 99 ? 36.929 -18.610 -51.438 1.00 42.31 99 GLU A N 1
ATOM 741 C CA . GLU A 1 99 ? 38.155 -17.926 -51.029 1.00 42.31 99 GLU A CA 1
ATOM 742 C C . GLU A 1 99 ? 39.320 -18.401 -51.911 1.00 42.31 99 GLU A C 1
ATOM 744 O O . GLU A 1 99 ? 39.857 -19.502 -51.789 1.00 42.31 99 GLU A O 1
ATOM 749 N N . LYS A 1 100 ? 39.698 -17.555 -52.872 1.00 42.00 100 LYS A N 1
ATOM 750 C CA . LYS A 1 100 ? 40.629 -17.873 -53.970 1.00 42.00 100 LYS A CA 1
ATOM 751 C C . LYS A 1 100 ? 42.079 -18.150 -53.526 1.00 42.00 100 LYS A C 1
ATOM 753 O O . LYS A 1 100 ? 42.929 -18.391 -54.378 1.00 42.00 100 LYS A O 1
ATOM 758 N N . ALA A 1 101 ? 42.374 -18.080 -52.228 1.00 47.47 101 ALA A N 1
ATOM 759 C CA . ALA A 1 101 ? 43.732 -18.078 -51.691 1.00 47.47 101 ALA A CA 1
ATOM 760 C C . ALA A 1 101 ? 44.218 -19.435 -51.146 1.00 47.47 101 ALA A C 1
ATOM 762 O O . ALA A 1 101 ? 45.425 -19.602 -50.992 1.00 47.47 101 ALA A O 1
ATOM 763 N N . THR A 1 102 ? 43.339 -20.407 -50.862 1.00 46.75 102 THR A N 1
ATOM 764 C CA . THR A 1 102 ? 43.737 -21.590 -50.062 1.00 46.75 102 THR A CA 1
ATOM 765 C C . THR A 1 102 ? 43.381 -22.957 -50.651 1.00 46.75 102 THR A C 1
ATOM 767 O O . THR A 1 102 ? 43.818 -23.971 -50.107 1.00 46.75 102 THR A O 1
ATOM 770 N N . SER A 1 103 ? 42.673 -23.041 -51.787 1.00 43.12 103 SER A N 1
ATOM 771 C CA . SER A 1 103 ? 42.310 -24.318 -52.451 1.00 43.12 103 SER A CA 1
ATOM 772 C C . SER A 1 103 ? 41.668 -25.374 -51.525 1.00 43.12 103 SER A C 1
ATOM 774 O O . SER A 1 103 ? 41.734 -26.569 -51.802 1.00 43.12 103 SER A O 1
ATOM 776 N N . LYS A 1 104 ? 41.035 -24.938 -50.431 1.00 45.28 104 LYS A N 1
ATOM 777 C CA . LYS A 1 104 ? 40.190 -25.763 -49.565 1.00 45.28 104 LYS A CA 1
ATOM 778 C C . LYS A 1 104 ? 38.780 -25.196 -49.598 1.00 45.28 104 LYS A C 1
ATOM 780 O O . LYS A 1 104 ? 38.613 -23.988 -49.461 1.00 45.28 104 LYS A O 1
ATOM 785 N N . GLU A 1 105 ? 37.788 -26.059 -49.779 1.00 51.69 105 GLU A N 1
ATOM 786 C CA . GLU A 1 105 ? 36.395 -25.691 -49.538 1.00 51.69 105 GLU A CA 1
ATOM 787 C C . GLU A 1 105 ? 36.251 -25.353 -48.051 1.00 51.69 105 GLU A C 1
ATOM 789 O O . GLU A 1 105 ? 36.465 -26.194 -47.177 1.00 51.69 105 GLU A O 1
ATOM 794 N N . ILE A 1 106 ? 35.984 -24.082 -47.757 1.00 49.28 106 ILE A N 1
ATOM 795 C CA . ILE A 1 106 ? 35.675 -23.628 -46.406 1.00 49.28 106 ILE A CA 1
ATOM 796 C C . ILE A 1 106 ? 34.156 -23.687 -46.289 1.00 49.28 106 ILE A C 1
ATOM 798 O O . ILE A 1 106 ? 33.448 -22.848 -46.842 1.00 49.28 106 ILE A O 1
ATOM 802 N N . HIS A 1 107 ? 33.651 -24.700 -45.588 1.00 60.03 107 HIS A N 1
ATOM 803 C CA . HIS A 1 107 ? 32.231 -24.814 -45.266 1.00 60.03 107 HIS A CA 1
ATOM 804 C C . HIS A 1 107 ? 31.891 -23.855 -44.118 1.00 60.03 107 HIS A C 1
ATOM 806 O O . HIS A 1 107 ? 31.730 -24.267 -42.970 1.00 60.03 107 HIS A O 1
ATOM 812 N N . ASP A 1 108 ? 31.825 -22.555 -44.409 1.00 60.19 108 ASP A N 1
ATOM 813 C CA . ASP A 1 108 ? 31.410 -21.564 -43.418 1.00 60.19 108 ASP A CA 1
ATOM 814 C C . ASP A 1 108 ? 29.888 -21.622 -43.201 1.00 60.19 108 ASP A C 1
ATOM 816 O O . ASP A 1 108 ? 29.094 -21.015 -43.920 1.00 60.19 108 ASP A O 1
ATOM 820 N N . GLN A 1 109 ? 29.479 -22.384 -42.187 1.00 66.31 109 GLN A N 1
ATOM 821 C CA . GLN A 1 109 ? 28.089 -22.481 -41.734 1.00 66.31 109 GLN A CA 1
ATOM 822 C C . GLN A 1 109 ? 27.778 -21.505 -40.587 1.00 66.31 109 GLN A C 1
ATOM 824 O O . GLN A 1 109 ? 26.747 -21.648 -39.926 1.00 66.31 109 GLN A O 1
ATOM 829 N N . SER A 1 110 ? 28.643 -20.512 -40.324 1.00 66.00 110 SER A N 1
ATOM 830 C CA . SER A 1 110 ? 28.459 -19.556 -39.221 1.00 66.00 110 SER A CA 1
ATOM 831 C C . SER A 1 110 ? 27.124 -18.809 -39.287 1.00 66.00 110 SER A C 1
ATOM 833 O O . SER A 1 110 ? 26.510 -18.560 -38.253 1.00 66.00 110 SER A O 1
ATOM 835 N N . TRP A 1 111 ? 26.602 -18.561 -40.492 1.00 63.00 111 TRP A N 1
ATOM 836 C CA . TRP A 1 111 ? 25.303 -17.918 -40.722 1.00 63.00 111 TRP A CA 1
ATOM 837 C C . TRP A 1 111 ? 24.096 -18.691 -40.161 1.00 63.00 111 TRP A C 1
ATOM 839 O O . TRP A 1 111 ? 23.045 -18.094 -39.933 1.00 63.00 111 TRP A O 1
ATOM 849 N N . ARG A 1 112 ? 24.217 -20.010 -39.944 1.00 67.12 112 ARG A N 1
ATOM 850 C CA . ARG A 1 112 ? 23.163 -20.840 -39.328 1.00 67.12 112 ARG A CA 1
ATOM 851 C C . ARG A 1 112 ? 23.174 -20.766 -37.803 1.00 67.12 112 ARG A C 1
ATOM 853 O O . ARG A 1 112 ? 22.267 -21.300 -37.165 1.00 67.12 112 ARG A O 1
ATOM 860 N N . ARG A 1 113 ? 24.212 -20.169 -37.218 1.00 66.62 113 ARG A N 1
ATOM 861 C CA . ARG A 1 113 ? 24.406 -20.117 -35.775 1.00 66.62 113 ARG A CA 1
ATOM 862 C C . ARG A 1 113 ? 23.797 -18.850 -35.183 1.00 66.62 113 ARG A C 1
ATOM 864 O O . ARG A 1 113 ? 23.602 -17.839 -35.852 1.00 66.62 113 ARG A O 1
ATOM 871 N N . ILE A 1 114 ? 23.481 -18.922 -33.899 1.00 60.66 114 ILE A N 1
ATOM 872 C CA . ILE A 1 114 ? 22.835 -17.860 -33.130 1.00 60.66 114 ILE A CA 1
ATOM 873 C C . ILE A 1 114 ? 23.845 -17.476 -32.040 1.00 60.66 114 ILE A C 1
ATOM 875 O O . ILE A 1 114 ? 23.721 -17.882 -30.890 1.00 60.66 114 ILE A O 1
ATOM 879 N N . ASP A 1 115 ? 24.865 -16.704 -32.445 1.00 57.62 115 ASP A N 1
ATOM 880 C CA . ASP A 1 115 ? 26.118 -16.569 -31.695 1.00 57.62 115 ASP A CA 1
ATOM 881 C C . ASP A 1 115 ? 26.323 -15.328 -30.771 1.00 57.62 115 ASP A C 1
ATOM 883 O O . ASP A 1 115 ? 27.116 -15.423 -29.854 1.00 57.62 115 ASP A O 1
ATOM 887 N N . THR A 1 116 ? 25.710 -14.147 -30.986 1.00 51.25 116 THR A N 1
ATOM 888 C CA . THR A 1 116 ? 25.896 -12.879 -30.206 1.00 51.25 116 THR A CA 1
ATOM 889 C C . THR A 1 116 ? 24.700 -11.921 -29.915 1.00 51.25 116 THR A C 1
ATOM 891 O O . THR A 1 116 ? 24.868 -10.969 -29.158 1.00 51.25 116 THR A O 1
ATOM 894 N N . SER A 1 117 ? 23.470 -12.136 -30.404 1.00 51.19 117 SER A N 1
ATOM 895 C CA . SER A 1 117 ? 22.241 -11.327 -30.139 1.00 51.19 117 SER A CA 1
ATOM 896 C C . SER A 1 117 ? 21.201 -11.639 -28.967 1.00 51.19 117 SER A C 1
ATOM 898 O O . SER A 1 117 ? 20.361 -10.790 -28.690 1.00 51.19 117 SER A O 1
ATOM 900 N N . TRP A 1 118 ? 21.199 -12.775 -28.247 1.00 52.28 118 TRP A N 1
ATOM 901 C CA . TRP A 1 118 ? 20.453 -13.278 -27.073 1.00 52.28 118 TRP A CA 1
ATOM 902 C C . TRP A 1 118 ? 21.070 -12.830 -25.753 1.00 52.28 118 TRP A C 1
ATOM 904 O O . TRP A 1 118 ? 20.238 -12.480 -24.947 1.00 52.28 118 TRP A O 1
ATOM 914 N N . MET A 1 119 ? 22.386 -12.743 -25.477 1.00 45.59 119 MET A N 1
ATOM 915 C CA . MET A 1 119 ? 22.871 -12.135 -24.195 1.00 45.59 119 MET A CA 1
ATOM 916 C C . MET A 1 119 ? 22.923 -10.606 -24.173 1.00 45.59 119 MET A C 1
ATOM 918 O O . MET A 1 119 ? 22.598 -10.018 -23.147 1.00 45.59 119 MET A O 1
ATOM 922 N N . GLY A 1 120 ? 23.106 -9.931 -25.316 1.00 51.12 120 GLY A N 1
ATOM 923 C CA . GLY A 1 120 ? 22.936 -8.476 -25.386 1.00 51.12 120 GLY A CA 1
ATOM 924 C C . GLY A 1 120 ? 21.480 -8.072 -25.128 1.00 51.12 120 GLY A C 1
ATOM 925 O O . GLY A 1 120 ? 21.196 -7.060 -24.479 1.00 51.12 120 GLY A O 1
ATOM 926 N N . ALA A 1 121 ? 20.547 -8.911 -25.587 1.00 51.16 121 ALA A N 1
ATOM 927 C CA . ALA A 1 121 ? 19.128 -8.753 -25.327 1.00 51.16 121 ALA A CA 1
ATOM 928 C C . ALA A 1 121 ? 18.698 -9.340 -23.974 1.00 51.16 121 ALA A C 1
ATOM 930 O O . ALA A 1 121 ? 17.857 -8.725 -23.339 1.00 51.16 121 ALA A O 1
ATOM 931 N N . SER A 1 122 ? 19.235 -10.469 -23.500 1.00 51.81 122 SER A N 1
ATOM 932 C CA . SER A 1 122 ? 18.726 -11.185 -22.318 1.00 51.81 122 SER A CA 1
ATOM 933 C C . SER A 1 122 ? 19.140 -10.541 -21.008 1.00 51.81 122 SER A C 1
ATOM 935 O O . SER A 1 122 ? 18.305 -10.492 -20.119 1.00 51.81 122 SER A O 1
ATOM 937 N N . GLU A 1 123 ? 20.341 -9.970 -20.878 1.00 46.81 123 GLU A N 1
ATOM 938 C CA . GLU A 1 123 ? 20.715 -9.218 -19.671 1.00 46.81 123 GLU A CA 1
ATOM 939 C C . GLU A 1 123 ? 19.893 -7.935 -19.557 1.00 46.81 123 GLU A C 1
ATOM 941 O O . GLU A 1 123 ? 19.278 -7.650 -18.531 1.00 46.81 123 GLU A O 1
ATOM 946 N N . THR A 1 124 ? 19.799 -7.189 -20.658 1.00 47.44 124 THR A N 1
ATOM 947 C CA . THR A 1 124 ? 18.977 -5.982 -20.741 1.00 47.44 124 THR A CA 1
ATOM 948 C C . THR A 1 124 ? 17.493 -6.311 -20.562 1.00 47.44 124 THR A C 1
ATOM 950 O O . THR A 1 124 ? 16.772 -5.554 -19.922 1.00 47.44 124 THR A O 1
ATOM 953 N N . MET A 1 125 ? 17.015 -7.444 -21.080 1.00 48.31 125 MET A N 1
ATOM 954 C CA . MET A 1 125 ? 15.639 -7.916 -20.923 1.00 48.31 125 MET A CA 1
ATOM 955 C C . MET A 1 125 ? 15.393 -8.478 -19.529 1.00 48.31 125 MET A C 1
ATOM 957 O O . MET A 1 125 ? 14.302 -8.272 -19.033 1.00 48.31 125 MET A O 1
ATOM 961 N N . ALA A 1 126 ? 16.366 -9.100 -18.864 1.00 49.16 126 ALA A N 1
ATOM 962 C CA . ALA A 1 126 ? 16.264 -9.556 -17.480 1.00 49.16 126 ALA A CA 1
ATOM 963 C C . ALA A 1 126 ? 16.250 -8.367 -16.514 1.00 49.16 126 ALA A C 1
ATOM 965 O O . ALA A 1 126 ? 15.411 -8.331 -15.626 1.00 49.16 126 ALA A O 1
ATOM 966 N N . LEU A 1 127 ? 17.082 -7.345 -16.740 1.00 45.88 127 LEU A N 1
ATOM 967 C CA . LEU A 1 127 ? 17.062 -6.087 -15.984 1.00 45.88 127 LEU A CA 1
ATOM 968 C C . LEU A 1 127 ? 15.813 -5.240 -16.290 1.00 45.88 127 LEU A C 1
ATOM 970 O O . LEU A 1 127 ? 15.282 -4.562 -15.410 1.00 45.88 127 LEU A O 1
ATOM 974 N N . GLN A 1 128 ? 15.305 -5.260 -17.526 1.00 46.88 128 GLN A N 1
ATOM 975 C CA . GLN A 1 128 ? 14.051 -4.584 -17.885 1.00 46.88 128 GLN A CA 1
ATOM 976 C C . GLN A 1 128 ? 12.816 -5.343 -17.395 1.00 46.88 128 GLN A C 1
ATOM 978 O O . GLN A 1 128 ? 11.855 -4.713 -16.964 1.00 46.88 128 GLN A O 1
ATOM 983 N N . LEU A 1 129 ? 12.852 -6.675 -17.416 1.00 48.75 129 LEU A N 1
ATOM 984 C CA . LEU A 1 129 ? 11.860 -7.541 -16.794 1.00 48.75 129 LEU A CA 1
ATOM 985 C C . LEU A 1 129 ? 11.869 -7.280 -15.295 1.00 48.75 129 LEU A C 1
ATOM 987 O O . LEU A 1 129 ? 10.832 -6.901 -14.783 1.00 48.75 129 LEU A O 1
ATOM 991 N N . ASP A 1 130 ? 13.006 -7.326 -14.611 1.00 48.66 130 ASP A N 1
ATOM 992 C CA . ASP A 1 130 ? 13.115 -7.000 -13.183 1.00 48.66 130 ASP A CA 1
ATOM 993 C C . ASP A 1 130 ? 12.606 -5.574 -12.865 1.00 48.66 130 ASP A C 1
ATOM 995 O O . ASP A 1 130 ? 11.750 -5.378 -11.999 1.00 48.66 130 ASP A O 1
ATOM 999 N N . SER A 1 131 ? 13.010 -4.566 -13.652 1.00 51.50 131 SER A N 1
ATOM 1000 C CA . SER A 1 131 ? 12.616 -3.166 -13.409 1.00 51.50 131 SER A CA 1
ATOM 1001 C C . SER A 1 131 ? 11.152 -2.825 -13.725 1.00 51.50 131 SER A C 1
ATOM 1003 O O . SER A 1 131 ? 10.627 -1.870 -13.143 1.00 51.50 131 SER A O 1
ATOM 1005 N N . ALA A 1 132 ? 10.462 -3.591 -14.579 1.00 53.62 132 ALA A N 1
ATOM 1006 C CA . ALA A 1 132 ? 9.038 -3.391 -14.882 1.00 53.62 132 ALA A CA 1
ATOM 1007 C C . ALA A 1 132 ? 8.105 -4.529 -14.416 1.00 53.62 132 ALA A C 1
ATOM 1009 O O . ALA A 1 132 ? 6.886 -4.353 -14.457 1.00 53.62 132 ALA A O 1
ATOM 1010 N N . THR A 1 133 ? 8.630 -5.626 -13.852 1.00 63.88 133 THR A N 1
ATOM 1011 C CA . THR A 1 133 ? 7.838 -6.702 -13.211 1.00 63.88 133 THR A CA 1
ATOM 1012 C C . THR A 1 133 ? 6.992 -6.141 -12.077 1.00 63.88 133 THR A C 1
ATOM 1014 O O . THR A 1 133 ? 5.830 -6.503 -11.911 1.00 63.88 133 THR A O 1
ATOM 1017 N N . ASN A 1 134 ? 7.513 -5.160 -11.351 1.00 75.12 134 ASN A N 1
ATOM 1018 C CA . ASN A 1 134 ? 6.822 -4.573 -10.211 1.00 75.12 134 ASN A CA 1
ATOM 1019 C C . ASN A 1 134 ? 5.476 -3.924 -10.591 1.00 75.12 134 ASN A C 1
ATOM 1021 O O . ASN A 1 134 ? 4.470 -4.140 -9.911 1.00 75.12 134 ASN A O 1
ATOM 1025 N N . ASN A 1 135 ? 5.396 -3.243 -11.742 1.00 78.31 135 ASN A N 1
ATOM 1026 C CA . ASN A 1 135 ? 4.128 -2.697 -12.243 1.00 78.31 135 ASN A CA 1
ATOM 1027 C C . ASN A 1 135 ? 3.191 -3.756 -12.851 1.00 78.31 135 ASN A C 1
ATOM 1029 O O . ASN A 1 135 ? 2.003 -3.479 -13.040 1.00 78.31 135 ASN A O 1
ATOM 1033 N N . THR A 1 136 ? 3.682 -4.980 -13.085 1.00 78.19 136 THR A N 1
ATOM 1034 C CA . THR A 1 136 ? 2.851 -6.141 -13.448 1.00 78.19 136 THR A CA 1
ATOM 1035 C C . THR A 1 136 ? 2.171 -6.808 -12.243 1.00 78.19 136 THR A C 1
ATOM 1037 O O . THR A 1 136 ? 1.421 -7.766 -12.424 1.00 78.19 136 THR A O 1
ATOM 1040 N N . SER A 1 137 ? 2.370 -6.283 -11.024 1.00 82.06 137 SER A N 1
ATOM 1041 C CA . SER A 1 137 ? 1.751 -6.802 -9.799 1.00 82.06 137 SER A CA 1
ATOM 1042 C C . SER A 1 137 ? 0.231 -6.959 -9.922 1.00 82.06 137 SER A C 1
ATOM 1044 O O . SER A 1 137 ? -0.488 -6.011 -10.262 1.00 82.06 137 SER A O 1
ATOM 1046 N N . LEU A 1 138 ? -0.262 -8.147 -9.557 1.00 87.12 138 LEU A N 1
ATOM 1047 C CA . LEU A 1 138 ? -1.677 -8.380 -9.286 1.00 87.12 138 LEU A CA 1
ATOM 1048 C C . LEU A 1 138 ? -2.038 -7.690 -7.967 1.00 87.12 138 LEU A C 1
ATOM 1050 O O . LEU A 1 138 ? -1.674 -8.155 -6.889 1.00 87.12 138 LEU A O 1
ATOM 1054 N N . VAL A 1 139 ? -2.754 -6.573 -8.066 1.00 94.12 139 VAL A N 1
ATOM 1055 C CA . VAL A 1 139 ? -3.186 -5.795 -6.900 1.00 94.12 139 VAL A CA 1
ATOM 1056 C C . VAL A 1 139 ? -4.595 -6.206 -6.521 1.00 94.12 139 VAL A C 1
ATOM 1058 O O . VAL A 1 139 ? -5.512 -6.105 -7.343 1.00 94.12 139 VAL A O 1
ATOM 1061 N N . LEU A 1 140 ? -4.770 -6.603 -5.263 1.00 96.25 140 LEU A N 1
ATOM 1062 C CA . LEU A 1 140 ? -6.056 -7.019 -4.721 1.00 96.25 140 LEU A CA 1
ATOM 1063 C C . LEU A 1 140 ? -6.490 -6.088 -3.592 1.00 96.25 140 LEU A C 1
ATOM 1065 O O . LEU A 1 140 ? -5.734 -5.824 -2.658 1.00 96.25 140 LEU A O 1
ATOM 1069 N N . ALA A 1 141 ? -7.741 -5.646 -3.654 1.00 97.94 141 ALA A N 1
ATOM 1070 C CA . ALA A 1 141 ? -8.460 -5.122 -2.503 1.00 97.94 141 ALA A CA 1
ATOM 1071 C C . ALA A 1 141 ? -9.552 -6.124 -2.127 1.00 97.94 141 ALA A C 1
ATOM 1073 O O . ALA A 1 141 ? -10.415 -6.460 -2.941 1.00 97.94 141 ALA A O 1
ATOM 1074 N N . ILE A 1 142 ? -9.490 -6.628 -0.901 1.00 97.19 142 ILE A N 1
ATOM 1075 C CA . ILE A 1 142 ? -10.426 -7.621 -0.381 1.00 97.19 142 ILE A CA 1
ATOM 1076 C C . ILE A 1 142 ? -11.443 -6.886 0.482 1.00 97.19 142 ILE A C 1
ATOM 1078 O O . ILE A 1 142 ? -11.091 -6.303 1.502 1.00 97.19 142 ILE A O 1
ATOM 1082 N N . GLU A 1 143 ? -12.699 -6.895 0.055 1.00 96.06 143 GLU A N 1
ATOM 1083 C CA . GLU A 1 143 ? -13.812 -6.260 0.747 1.00 96.06 143 GLU A CA 1
ATOM 1084 C C . GLU A 1 143 ? -14.540 -7.250 1.646 1.00 96.06 143 GLU A C 1
ATOM 1086 O O . GLU A 1 143 ? -15.005 -8.299 1.189 1.00 96.06 143 GLU A O 1
ATOM 1091 N N . ARG A 1 144 ? -14.727 -6.856 2.904 1.00 94.25 144 ARG A N 1
ATOM 1092 C CA . ARG A 1 144 ? -15.699 -7.469 3.809 1.00 94.25 144 ARG A CA 1
ATOM 1093 C C . ARG A 1 144 ? -17.074 -6.892 3.505 1.00 94.25 144 ARG A C 1
ATOM 1095 O O . ARG A 1 144 ? -17.344 -5.742 3.825 1.00 94.25 144 ARG A O 1
ATOM 1102 N N . ILE A 1 145 ? -17.963 -7.673 2.894 1.00 92.00 145 ILE A N 1
ATOM 1103 C CA . ILE A 1 145 ? -19.247 -7.162 2.374 1.00 92.00 145 ILE A CA 1
ATOM 1104 C C . ILE A 1 145 ? -20.127 -6.577 3.492 1.00 92.00 145 ILE A C 1
ATOM 1106 O O . ILE A 1 145 ? -20.825 -5.595 3.261 1.00 92.00 145 ILE A O 1
ATOM 1110 N N . ALA A 1 146 ? -20.078 -7.154 4.697 1.00 91.88 146 ALA A N 1
ATOM 1111 C CA . ALA A 1 146 ? -20.899 -6.723 5.830 1.00 91.88 146 ALA A CA 1
ATOM 1112 C C . ALA A 1 146 ? -20.558 -5.308 6.333 1.00 91.88 146 ALA A C 1
ATOM 1114 O O . ALA A 1 146 ? -21.460 -4.570 6.717 1.00 91.88 146 ALA A O 1
ATOM 1115 N N . THR A 1 147 ? -19.275 -4.932 6.324 1.00 93.25 147 THR A N 1
ATOM 1116 C CA . THR A 1 147 ? -18.786 -3.642 6.847 1.00 93.25 147 THR A CA 1
ATOM 1117 C C . THR A 1 147 ? -18.363 -2.674 5.740 1.00 93.25 147 THR A C 1
ATOM 1119 O O . THR A 1 147 ? -18.283 -1.469 5.955 1.00 93.25 147 THR A O 1
ATOM 1122 N N . GLY A 1 148 ? -18.092 -3.187 4.538 1.00 94.06 148 GLY A N 1
ATOM 1123 C CA . GLY A 1 148 ? -17.499 -2.444 3.431 1.00 94.06 148 GLY A CA 1
ATOM 1124 C C . GLY A 1 148 ? -16.008 -2.149 3.616 1.00 94.06 148 GLY A C 1
ATOM 1125 O O . GLY A 1 148 ? -15.450 -1.394 2.822 1.00 94.06 148 GLY A O 1
ATOM 1126 N N . GLU A 1 149 ? -15.359 -2.701 4.637 1.00 96.81 149 GLU A N 1
ATOM 1127 C CA . GLU A 1 149 ? -13.941 -2.466 4.907 1.00 96.81 149 GLU A CA 1
ATOM 1128 C C . GLU A 1 149 ? -13.045 -3.203 3.914 1.00 96.81 149 GLU A C 1
ATOM 1130 O O . GLU A 1 149 ? -13.383 -4.290 3.435 1.00 96.81 149 GLU A O 1
ATOM 1135 N N . ILE A 1 150 ? -11.885 -2.607 3.629 1.00 98.19 150 ILE A N 1
ATOM 1136 C CA . ILE A 1 150 ? -10.934 -3.101 2.635 1.00 98.19 150 ILE A CA 1
ATOM 1137 C C . ILE A 1 150 ? -9.618 -3.538 3.288 1.00 98.19 150 ILE A C 1
ATOM 1139 O O . ILE A 1 150 ? -9.012 -2.805 4.071 1.00 98.19 150 ILE A O 1
ATOM 1143 N N . LEU A 1 151 ? -9.140 -4.714 2.888 1.00 98.12 151 LEU A N 1
ATOM 1144 C CA . LEU A 1 151 ? -7.771 -5.179 3.096 1.00 98.12 151 LEU A CA 1
ATOM 1145 C C . LEU A 1 151 ? -7.021 -5.023 1.764 1.00 98.12 151 LEU A C 1
ATOM 1147 O O . LEU A 1 151 ? -7.377 -5.669 0.774 1.00 98.12 151 LEU A O 1
ATOM 1151 N N . LEU A 1 152 ? -6.022 -4.144 1.713 1.00 98.44 152 LEU A N 1
ATOM 1152 C CA . LEU A 1 152 ? -5.301 -3.793 0.489 1.00 98.44 152 LEU A CA 1
ATOM 1153 C C . LEU A 1 152 ? -3.946 -4.506 0.405 1.00 98.44 152 LEU A C 1
ATOM 1155 O O . LEU A 1 152 ? -3.081 -4.341 1.270 1.00 98.44 152 LEU A O 1
ATOM 1159 N N . PHE A 1 153 ? -3.744 -5.229 -0.699 1.00 97.62 153 PHE A N 1
ATOM 1160 C CA . PHE A 1 153 ? -2.528 -5.970 -1.026 1.00 97.62 153 PHE A CA 1
ATOM 1161 C C . PHE A 1 153 ? -1.995 -5.532 -2.401 1.00 97.62 153 PHE A C 1
ATOM 1163 O O . PHE A 1 153 ? -2.398 -6.082 -3.429 1.00 97.62 153 PHE A O 1
ATOM 1170 N N . PRO A 1 154 ? -1.082 -4.545 -2.449 1.00 95.44 154 PRO A N 1
ATOM 1171 C CA . PRO A 1 154 ? -0.531 -4.023 -3.698 1.00 95.44 154 PRO A CA 1
ATOM 1172 C C . PRO A 1 154 ? 0.592 -4.850 -4.316 1.00 95.44 154 PRO A C 1
ATOM 1174 O O . PRO A 1 154 ? 1.017 -4.536 -5.424 1.00 95.44 154 PRO A O 1
ATOM 1177 N N . GLY A 1 155 ? 1.111 -5.859 -3.611 1.00 90.31 155 GLY A N 1
ATOM 1178 C CA . GLY A 1 155 ? 2.360 -6.505 -4.017 1.00 90.31 155 GLY A CA 1
ATOM 1179 C C . GLY A 1 155 ? 3.473 -5.463 -4.126 1.00 90.31 155 GLY A C 1
ATOM 1180 O O . GLY A 1 155 ? 3.661 -4.675 -3.195 1.00 90.31 155 GLY A O 1
ATOM 1181 N N . ASP A 1 156 ? 4.128 -5.411 -5.282 1.00 89.44 156 ASP A N 1
ATOM 1182 C CA . ASP A 1 156 ? 5.228 -4.484 -5.561 1.00 89.44 156 ASP A CA 1
ATOM 1183 C C . ASP A 1 156 ? 4.834 -3.353 -6.518 1.00 89.44 156 ASP A C 1
ATOM 1185 O O . ASP A 1 156 ? 5.693 -2.700 -7.112 1.00 89.44 156 ASP A O 1
ATOM 1189 N N . ALA A 1 157 ? 3.526 -3.094 -6.634 1.00 90.88 157 ALA A N 1
ATOM 1190 C CA . ALA A 1 157 ? 2.951 -1.995 -7.399 1.00 90.88 157 ALA A CA 1
ATOM 1191 C C . ALA A 1 157 ? 3.698 -0.669 -7.178 1.00 90.88 157 ALA A C 1
ATOM 1193 O O . ALA A 1 157 ? 3.850 -0.207 -6.043 1.00 90.88 157 ALA A O 1
ATOM 1194 N N . GLN A 1 158 ? 4.110 -0.028 -8.274 1.00 88.81 158 GLN A N 1
ATOM 1195 C CA . GLN A 1 158 ? 4.821 1.251 -8.239 1.00 88.81 158 GLN A CA 1
ATOM 1196 C C . GLN A 1 158 ? 3.922 2.375 -8.765 1.00 88.81 158 GLN A C 1
ATOM 1198 O O . GLN A 1 158 ? 2.713 2.207 -8.944 1.00 88.81 158 GLN A O 1
ATOM 1203 N N . ALA A 1 159 ? 4.495 3.562 -8.985 1.00 89.88 159 ALA A N 1
ATOM 1204 C CA . ALA A 1 159 ? 3.759 4.795 -9.272 1.00 89.88 159 ALA A CA 1
ATOM 1205 C C . ALA A 1 159 ? 2.670 4.654 -10.356 1.00 89.88 159 ALA A C 1
ATOM 1207 O O . ALA A 1 159 ? 1.587 5.222 -10.223 1.00 89.88 159 ALA A O 1
ATOM 1208 N N . GLY A 1 160 ? 2.942 3.891 -11.412 1.00 89.75 160 GLY A N 1
ATOM 1209 C CA . GLY A 1 160 ? 2.015 3.600 -12.500 1.00 89.75 160 GLY A CA 1
ATOM 1210 C C . GLY A 1 160 ? 0.726 2.919 -12.053 1.00 89.75 160 GLY A C 1
ATOM 1211 O O . GLY A 1 160 ? -0.359 3.339 -12.462 1.00 89.75 160 GLY A O 1
ATOM 1212 N N . ASN A 1 161 ? 0.824 1.932 -11.159 1.00 93.75 161 ASN A N 1
ATOM 1213 C CA . ASN A 1 161 ? -0.333 1.268 -10.564 1.00 93.75 161 ASN A CA 1
ATOM 1214 C C . ASN A 1 161 ? -1.189 2.272 -9.796 1.00 93.75 161 ASN A C 1
ATOM 1216 O O . ASN A 1 161 ? -2.353 2.456 -10.139 1.00 93.75 161 ASN A O 1
ATOM 1220 N N . TRP A 1 162 ? -0.604 2.993 -8.837 1.00 95.31 162 TRP A N 1
ATOM 1221 C CA . TRP A 1 162 ? -1.327 3.968 -8.009 1.00 95.31 162 TRP A CA 1
ATOM 1222 C C . TRP A 1 162 ? -2.063 5.030 -8.836 1.00 95.31 162 TRP A C 1
ATOM 1224 O O . TRP A 1 162 ? -3.182 5.428 -8.502 1.00 95.31 162 TRP A O 1
ATOM 1234 N N . LEU A 1 163 ? -1.458 5.471 -9.945 1.00 95.31 163 LEU A N 1
ATOM 1235 C CA . LEU A 1 163 ? -2.098 6.383 -10.893 1.00 95.31 163 LEU A CA 1
ATOM 1236 C C . LEU A 1 163 ? -3.264 5.730 -11.633 1.00 95.31 163 LEU A C 1
ATOM 1238 O O . LEU A 1 163 ? -4.307 6.362 -11.763 1.00 95.31 163 LEU A O 1
ATOM 1242 N N . SER A 1 164 ? -3.109 4.482 -12.080 1.00 94.75 164 SER A N 1
ATOM 1243 C CA . SER A 1 164 ? -4.168 3.762 -12.798 1.00 94.75 164 SER A CA 1
ATOM 1244 C C . SER A 1 164 ? -5.419 3.540 -11.951 1.00 94.75 164 SER A C 1
ATOM 1246 O O . SER A 1 164 ? -6.526 3.523 -12.483 1.00 94.75 164 SER A O 1
ATOM 1248 N N . TRP A 1 165 ? -5.266 3.418 -10.629 1.00 96.31 165 TRP A N 1
ATOM 1249 C CA . TRP A 1 165 ? -6.389 3.131 -9.739 1.00 96.31 165 TRP A CA 1
ATOM 1250 C C . TRP A 1 165 ? -7.383 4.283 -9.639 1.00 96.31 165 TRP A C 1
ATOM 1252 O O . TRP A 1 165 ? -8.548 4.048 -9.336 1.00 96.31 165 TRP A O 1
ATOM 1262 N N . GLN A 1 166 ? -6.951 5.513 -9.923 1.00 96.56 166 GLN A N 1
ATOM 1263 C CA . GLN A 1 166 ? -7.804 6.699 -9.824 1.00 96.56 166 GLN A CA 1
ATOM 1264 C C . GLN A 1 166 ? -8.986 6.651 -10.799 1.00 96.56 166 GLN A C 1
ATOM 1266 O O . GLN A 1 166 ? -10.053 7.183 -10.501 1.00 96.56 166 GLN A O 1
ATOM 1271 N N . ASP A 1 167 ? -8.806 5.973 -11.933 1.00 94.94 167 ASP A N 1
ATOM 1272 C CA . ASP A 1 167 ? -9.802 5.891 -13.000 1.00 94.94 167 ASP A CA 1
ATOM 1273 C C . ASP A 1 167 ? -10.608 4.582 -12.963 1.00 94.94 167 ASP A C 1
ATOM 1275 O O . ASP A 1 167 ? -11.534 4.400 -13.758 1.00 94.94 167 ASP A O 1
ATOM 1279 N N . LEU A 1 168 ? -10.289 3.664 -12.041 1.00 95.50 168 LEU A N 1
ATOM 1280 C CA . LEU A 1 168 ? -11.006 2.399 -11.913 1.00 95.50 168 LEU A CA 1
ATOM 1281 C C . LEU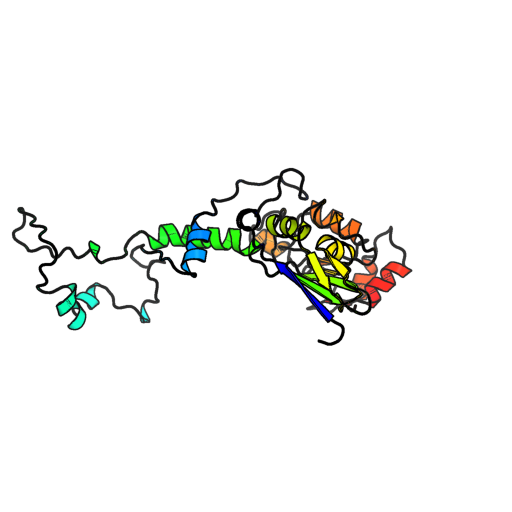 A 1 168 ? -12.402 2.611 -11.338 1.00 95.50 168 LEU A C 1
ATOM 1283 O O . LEU A 1 168 ? -12.582 3.290 -10.324 1.00 95.50 168 LEU A O 1
ATOM 1287 N N . LYS A 1 169 ? -13.384 1.983 -11.988 1.00 95.69 169 LYS A N 1
ATOM 1288 C CA . LYS A 1 169 ? -14.795 2.022 -11.611 1.00 95.69 169 LYS A CA 1
ATOM 1289 C C . LYS A 1 169 ? -15.426 0.663 -11.855 1.00 95.69 169 LYS A C 1
ATOM 1291 O O . LYS A 1 169 ? -15.187 0.037 -12.889 1.00 95.69 169 LYS A O 1
ATOM 1296 N N . TRP A 1 170 ? -16.266 0.243 -10.926 1.00 94.00 170 TRP A N 1
ATOM 1297 C CA . TRP A 1 170 ? -17.037 -0.984 -11.021 1.00 94.00 170 TRP A CA 1
ATOM 1298 C C . TRP A 1 170 ? -18.488 -0.708 -10.666 1.00 94.00 170 TRP A C 1
ATOM 1300 O O . TRP A 1 170 ? -18.776 -0.020 -9.691 1.00 94.00 170 TRP A O 1
ATOM 1310 N N . GLU A 1 171 ? -19.400 -1.299 -11.425 1.00 92.50 171 GLU A N 1
ATOM 1311 C CA . GLU A 1 171 ? -20.827 -1.262 -11.131 1.00 92.50 171 GLU A CA 1
ATOM 1312 C C . GLU A 1 171 ? -21.206 -2.504 -10.323 1.00 92.50 171 GLU A C 1
ATOM 1314 O O . GLU A 1 171 ? -20.944 -3.631 -10.744 1.00 92.50 171 GLU A O 1
ATOM 1319 N N . THR A 1 172 ? -21.821 -2.306 -9.159 1.00 84.19 172 THR A N 1
ATOM 1320 C CA . THR A 1 172 ? -22.287 -3.395 -8.288 1.00 84.19 172 THR A CA 1
ATOM 1321 C C . THR A 1 172 ? -23.752 -3.229 -7.907 1.00 84.19 172 THR A C 1
ATOM 1323 O O . THR A 1 172 ? -24.255 -2.113 -7.873 1.00 84.19 172 THR A O 1
ATOM 1326 N N . GLY A 1 173 ? -24.438 -4.336 -7.612 1.00 74.06 173 GLY A N 1
ATOM 1327 C CA . GLY A 1 173 ? -25.871 -4.358 -7.289 1.00 74.06 173 GLY A CA 1
ATOM 1328 C C . GLY A 1 173 ? -26.740 -4.923 -8.419 1.00 74.06 173 GLY A C 1
ATOM 1329 O O . GLY A 1 173 ? -26.268 -5.136 -9.536 1.00 74.06 173 GLY A O 1
ATOM 1330 N N . GLU A 1 174 ? -28.008 -5.194 -8.111 1.00 56.75 174 GLU A N 1
ATOM 1331 C CA . GLU A 1 174 ? -28.996 -5.711 -9.067 1.00 56.75 174 GLU A CA 1
ATOM 1332 C C . GLU A 1 174 ? -29.745 -4.580 -9.800 1.00 56.75 174 GLU A C 1
ATOM 1334 O O . GLU A 1 174 ? -29.608 -3.392 -9.482 1.00 56.75 174 GLU A O 1
ATOM 1339 N N . ALA A 1 175 ? -30.522 -4.940 -10.827 1.00 44.28 175 ALA A N 1
ATOM 1340 C CA . ALA A 1 175 ? -31.273 -3.992 -11.647 1.00 44.28 175 ALA A CA 1
ATOM 1341 C C . ALA A 1 175 ? -32.284 -3.197 -10.794 1.00 44.28 175 ALA A C 1
ATOM 1343 O O . ALA A 1 175 ? -33.307 -3.726 -10.377 1.00 44.28 175 ALA A O 1
ATOM 1344 N N . GLY A 1 176 ? -31.971 -1.921 -10.539 1.00 53.03 176 GLY A N 1
ATOM 1345 C CA . GLY A 1 176 ? -32.770 -0.999 -9.719 1.00 53.03 176 GLY A CA 1
ATOM 1346 C C . GLY A 1 176 ? -31.976 -0.281 -8.619 1.00 53.03 176 GLY A C 1
ATOM 1347 O O . GLY A 1 176 ? -32.432 0.743 -8.123 1.00 53.03 176 GLY A O 1
ATOM 1348 N N . GLY A 1 177 ? -30.770 -0.763 -8.286 1.00 64.44 177 GLY A N 1
ATOM 1349 C CA . GLY A 1 177 ? -29.922 -0.202 -7.224 1.00 64.44 177 GLY A CA 1
ATOM 1350 C C . GLY A 1 177 ? -28.425 -0.308 -7.519 1.00 64.44 177 GLY A C 1
ATOM 1351 O O . GLY A 1 177 ? -27.662 -0.763 -6.669 1.00 64.44 177 GLY A O 1
ATOM 1352 N N . LYS A 1 178 ? -28.000 0.064 -8.734 1.00 78.94 178 LYS A N 1
ATOM 1353 C CA . LYS A 1 178 ? -26.578 0.058 -9.111 1.00 78.94 178 LYS A CA 1
ATOM 1354 C C . LYS A 1 178 ? -25.798 1.080 -8.282 1.00 78.94 178 LYS A C 1
ATOM 1356 O O . LYS A 1 178 ? -26.155 2.255 -8.241 1.00 78.94 178 LYS A O 1
ATOM 1361 N N . LYS A 1 179 ? -24.718 0.623 -7.654 1.00 87.31 179 LYS A N 1
ATOM 1362 C CA . LYS A 1 179 ? -23.719 1.438 -6.969 1.00 87.31 179 LYS A CA 1
ATOM 1363 C C . LYS A 1 179 ? -22.404 1.351 -7.732 1.00 87.31 179 LYS A C 1
ATOM 1365 O O . LYS A 1 179 ? -21.822 0.267 -7.845 1.00 87.31 179 LYS A O 1
ATOM 1370 N N . THR A 1 180 ? -21.914 2.502 -8.175 1.00 93.56 180 THR A N 1
ATOM 1371 C CA . THR A 1 180 ? -20.543 2.652 -8.657 1.00 93.56 180 THR A CA 1
ATOM 1372 C C . THR A 1 180 ? -19.591 2.640 -7.464 1.00 93.56 180 THR A C 1
ATOM 1374 O O . THR A 1 180 ? -19.766 3.398 -6.511 1.00 93.56 180 THR A O 1
ATOM 1377 N N . VAL A 1 181 ? -18.584 1.776 -7.511 1.00 95.50 181 VAL A N 1
ATOM 1378 C CA . VAL A 1 181 ? -17.441 1.767 -6.592 1.00 95.50 181 VAL A CA 1
ATOM 1379 C C . VAL A 1 181 ? -16.216 2.190 -7.386 1.00 95.50 181 VAL A C 1
ATOM 1381 O O . VAL A 1 181 ? -16.000 1.682 -8.485 1.00 95.50 181 VAL A O 1
ATOM 1384 N N . THR A 1 182 ? -15.421 3.114 -6.856 1.00 97.75 182 THR A N 1
ATOM 1385 C CA . THR A 1 182 ? -14.203 3.611 -7.508 1.00 97.75 182 THR A CA 1
ATOM 1386 C C . THR A 1 182 ? -12.935 3.153 -6.788 1.00 97.75 182 THR A C 1
ATOM 1388 O O . THR A 1 182 ? -12.979 2.747 -5.627 1.00 97.75 182 THR A O 1
ATOM 1391 N N . GLY A 1 183 ? -11.780 3.221 -7.456 1.00 97.38 183 GLY A N 1
ATOM 1392 C CA . GLY A 1 183 ? -10.491 2.960 -6.807 1.00 97.38 183 GLY A CA 1
ATOM 1393 C C . GLY A 1 183 ? -10.240 3.850 -5.578 1.00 97.38 183 GLY A C 1
ATOM 1394 O O . GLY A 1 183 ? -9.909 3.308 -4.522 1.00 97.38 183 GLY A O 1
ATOM 1395 N N . PRO A 1 184 ? -10.467 5.178 -5.647 1.00 98.25 184 PRO A N 1
ATOM 1396 C CA . PRO A 1 184 ? -10.428 6.047 -4.471 1.00 98.25 184 PRO A CA 1
ATOM 1397 C C . PRO A 1 184 ? -11.374 5.616 -3.339 1.00 98.25 184 PRO A C 1
ATOM 1399 O O . PRO A 1 184 ? -10.967 5.662 -2.180 1.00 98.25 184 PRO A O 1
ATOM 1402 N N . ASP A 1 185 ? -12.579 5.113 -3.643 1.00 98.00 185 ASP A N 1
ATOM 1403 C CA . ASP A 1 185 ? -13.491 4.585 -2.609 1.00 98.00 185 ASP A CA 1
ATOM 1404 C C . ASP A 1 185 ? -12.930 3.341 -1.909 1.00 98.00 185 ASP A C 1
ATOM 1406 O O . ASP A 1 185 ? -13.222 3.098 -0.737 1.00 98.00 185 ASP A O 1
ATOM 1410 N N . LEU A 1 186 ? -12.157 2.511 -2.617 1.00 98.38 186 LEU A N 1
ATOM 1411 C CA . LEU A 1 186 ? -11.481 1.358 -2.016 1.00 98.38 186 LEU A CA 1
ATOM 1412 C C . LEU A 1 186 ? -10.338 1.811 -1.099 1.00 98.38 186 LEU A C 1
ATOM 1414 O O . LEU A 1 186 ? -10.217 1.309 0.018 1.00 98.38 186 LEU A O 1
ATOM 1418 N N . LEU A 1 187 ? -9.544 2.796 -1.531 1.00 98.44 187 LEU A N 1
ATOM 1419 C CA . LEU A 1 187 ? -8.472 3.373 -0.712 1.00 98.44 187 LEU A CA 1
ATOM 1420 C C . LEU A 1 187 ? -9.031 4.006 0.569 1.00 98.44 187 LEU A C 1
ATOM 1422 O O . LEU A 1 187 ? -8.545 3.704 1.656 1.00 98.44 187 LEU A O 1
ATOM 1426 N N . ALA A 1 188 ? -10.109 4.786 0.465 1.00 98.44 188 ALA A N 1
ATOM 1427 C CA . ALA A 1 188 ? -10.748 5.435 1.610 1.00 98.44 188 ALA A CA 1
ATOM 1428 C C . ALA A 1 188 ? -11.273 4.450 2.665 1.00 98.44 188 ALA A C 1
ATOM 1430 O O . ALA A 1 188 ? -11.249 4.751 3.856 1.00 98.44 188 ALA A O 1
ATOM 1431 N N . ARG A 1 189 ? -11.710 3.258 2.241 1.00 98.12 189 ARG A N 1
ATOM 1432 C CA . ARG A 1 189 ? -12.239 2.200 3.119 1.00 98.12 189 ARG A CA 1
ATOM 1433 C C . ARG A 1 189 ? -11.181 1.209 3.607 1.00 98.12 189 ARG A C 1
ATOM 1435 O O . ARG A 1 189 ? -11.525 0.236 4.277 1.00 98.12 189 ARG A O 1
ATOM 1442 N N . THR A 1 190 ? -9.913 1.419 3.258 1.00 98.62 190 THR A N 1
ATOM 1443 C CA . THR A 1 190 ? -8.821 0.517 3.635 1.00 98.62 190 THR A CA 1
ATOM 1444 C C . THR A 1 190 ? -8.565 0.577 5.138 1.00 98.62 190 THR A C 1
ATOM 1446 O O . THR A 1 190 ? -8.249 1.636 5.665 1.00 98.62 190 THR A O 1
ATOM 1449 N N . ILE A 1 191 ? -8.690 -0.570 5.814 1.00 97.75 191 ILE A N 1
ATOM 1450 C CA . ILE A 1 191 ? -8.381 -0.751 7.244 1.00 97.75 191 ILE A CA 1
ATOM 1451 C C . ILE A 1 191 ? -7.077 -1.523 7.464 1.00 97.75 191 ILE A C 1
ATOM 1453 O O . ILE A 1 191 ? -6.485 -1.445 8.535 1.00 97.75 191 ILE A O 1
ATOM 1457 N N . PHE A 1 192 ? -6.609 -2.251 6.450 1.00 98.31 192 PHE A N 1
ATOM 1458 C CA . PHE A 1 192 ? -5.319 -2.926 6.469 1.00 98.31 192 PHE A CA 1
ATOM 1459 C C . PHE A 1 192 ? -4.584 -2.680 5.165 1.00 98.31 192 PHE A C 1
ATOM 1461 O O . PHE A 1 192 ? -5.133 -2.908 4.087 1.00 98.31 192 PHE A O 1
ATOM 1468 N N . TYR A 1 193 ? -3.333 -2.257 5.269 1.00 98.50 193 TYR A N 1
ATOM 1469 C CA . TYR A 1 193 ? -2.481 -1.959 4.134 1.00 98.50 193 TYR A CA 1
ATOM 1470 C C . TYR A 1 193 ? -1.158 -2.722 4.244 1.00 98.50 193 TYR A C 1
ATOM 1472 O O . TYR A 1 193 ? -0.291 -2.363 5.041 1.00 98.50 193 TYR A O 1
ATOM 1480 N N . LYS A 1 194 ? -0.958 -3.752 3.410 1.00 97.62 194 LYS A N 1
ATOM 1481 C CA . LYS A 1 194 ? 0.393 -4.288 3.184 1.00 97.62 194 LYS A CA 1
ATOM 1482 C C . LYS A 1 194 ? 1.146 -3.263 2.349 1.00 97.62 194 LYS A C 1
ATOM 1484 O O . LYS A 1 194 ? 0.811 -3.061 1.184 1.00 97.62 194 LYS A O 1
ATOM 1489 N N . VAL A 1 195 ? 2.148 -2.623 2.940 1.00 97.00 195 VAL A N 1
ATOM 1490 C CA . VAL A 1 195 ? 2.927 -1.577 2.281 1.00 97.00 195 VAL A CA 1
ATOM 1491 C C . VAL A 1 195 ? 3.521 -2.141 0.996 1.00 97.00 195 VAL A C 1
ATOM 1493 O O . VAL A 1 195 ? 4.166 -3.195 1.004 1.00 97.00 195 VAL A O 1
ATOM 1496 N N . GLY A 1 196 ? 3.224 -1.465 -0.115 1.00 91.88 196 GLY A N 1
ATOM 1497 C CA . GLY A 1 196 ? 3.671 -1.885 -1.437 1.00 91.88 196 GLY A CA 1
ATOM 1498 C C . GLY A 1 196 ? 5.191 -1.877 -1.526 1.00 91.88 196 GLY A C 1
ATOM 1499 O O . GLY A 1 196 ? 5.836 -1.104 -0.819 1.00 91.88 196 GLY A O 1
ATOM 1500 N N . HIS A 1 197 ? 5.761 -2.737 -2.370 1.00 90.00 197 HIS A N 1
ATOM 1501 C CA . HIS A 1 197 ? 7.178 -2.708 -2.752 1.00 90.00 197 HIS A CA 1
ATOM 1502 C C . HIS A 1 197 ? 8.107 -2.440 -1.559 1.00 90.00 197 HIS A C 1
ATOM 1504 O O . HIS A 1 197 ? 8.925 -1.519 -1.587 1.00 90.00 197 HIS A O 1
ATOM 1510 N N . HIS A 1 198 ? 7.896 -3.160 -0.453 1.00 90.94 198 HIS A N 1
ATOM 1511 C CA . HIS A 1 198 ? 8.752 -3.097 0.737 1.00 90.94 198 HIS A CA 1
ATOM 1512 C C . HIS A 1 198 ? 8.938 -1.692 1.365 1.00 90.94 198 HIS A C 1
ATOM 1514 O O . HIS A 1 198 ? 9.825 -1.492 2.190 1.00 90.94 198 HIS A O 1
ATOM 1520 N N . GLY A 1 199 ? 8.121 -0.697 0.998 1.00 88.94 199 GLY A N 1
ATOM 1521 C CA . GLY A 1 199 ? 8.305 0.695 1.418 1.00 88.94 199 GLY A CA 1
ATOM 1522 C C . GLY A 1 199 ? 9.387 1.468 0.649 1.00 88.94 199 GLY A C 1
ATOM 1523 O O . GLY A 1 199 ? 9.948 2.416 1.190 1.00 88.94 199 GLY A O 1
ATOM 1524 N N . SER A 1 200 ? 9.693 1.079 -0.592 1.00 86.19 200 SER A N 1
ATOM 1525 C CA . SER A 1 200 ? 10.550 1.829 -1.528 1.00 86.19 200 SER A CA 1
ATOM 1526 C C . SER A 1 200 ? 10.075 3.273 -1.779 1.00 86.19 200 SER A C 1
ATOM 1528 O O . SER A 1 200 ? 8.916 3.617 -1.551 1.00 86.19 200 SER A O 1
ATOM 1530 N N . HIS A 1 201 ? 10.925 4.125 -2.362 1.00 80.12 201 HIS A N 1
ATOM 1531 C CA . HIS A 1 201 ? 10.573 5.510 -2.726 1.00 80.12 201 HIS A CA 1
ATOM 1532 C C . HIS A 1 201 ? 9.424 5.609 -3.740 1.00 80.12 201 HIS A C 1
ATOM 1534 O O . HIS A 1 201 ? 8.732 6.621 -3.801 1.00 80.12 201 HIS A O 1
ATOM 1540 N N . ASN A 1 202 ? 9.193 4.564 -4.537 1.00 83.06 202 ASN A N 1
ATOM 1541 C CA . ASN A 1 202 ? 8.096 4.489 -5.503 1.00 83.06 202 ASN A CA 1
ATOM 1542 C C . ASN A 1 202 ? 6.963 3.535 -5.088 1.00 83.06 202 ASN A C 1
ATOM 1544 O O . ASN A 1 202 ? 6.039 3.320 -5.874 1.00 83.06 202 ASN A O 1
ATOM 1548 N N . ALA A 1 203 ? 7.012 3.007 -3.861 1.00 85.69 203 ALA A N 1
ATOM 1549 C CA . ALA A 1 203 ? 6.055 2.043 -3.327 1.00 85.69 203 ALA A CA 1
ATOM 1550 C C . ALA A 1 203 ? 4.643 2.593 -3.153 1.00 85.69 203 ALA A C 1
ATOM 1552 O O . ALA A 1 203 ? 3.670 1.846 -3.205 1.00 85.69 203 ALA A O 1
ATOM 1553 N N . THR A 1 204 ? 4.516 3.876 -2.814 1.00 91.75 204 THR A N 1
ATOM 1554 C CA . THR A 1 204 ? 3.239 4.481 -2.424 1.00 91.75 204 THR A CA 1
ATOM 1555 C C . THR A 1 204 ? 3.241 5.957 -2.774 1.00 91.75 204 THR A C 1
ATOM 1557 O O . THR A 1 204 ? 4.105 6.713 -2.328 1.00 91.75 204 THR A O 1
ATOM 1560 N N . LEU A 1 205 ? 2.265 6.387 -3.575 1.00 93.88 205 LEU A N 1
ATOM 1561 C CA . LEU A 1 205 ? 2.089 7.808 -3.869 1.00 93.88 205 LEU A CA 1
ATOM 1562 C C . LEU A 1 205 ? 1.480 8.548 -2.676 1.00 93.88 205 LEU A C 1
ATOM 1564 O O . LEU A 1 205 ? 0.744 7.966 -1.883 1.00 93.88 205 LEU A O 1
ATOM 1568 N N . LYS A 1 206 ? 1.744 9.855 -2.606 1.00 92.56 206 LYS A N 1
ATOM 1569 C CA . LYS A 1 206 ? 1.146 10.790 -1.643 1.00 92.56 206 LYS A CA 1
ATOM 1570 C C . LYS A 1 206 ? -0.357 10.968 -1.908 1.00 92.56 206 LYS A C 1
ATOM 1572 O O . LYS A 1 206 ? -1.178 10.132 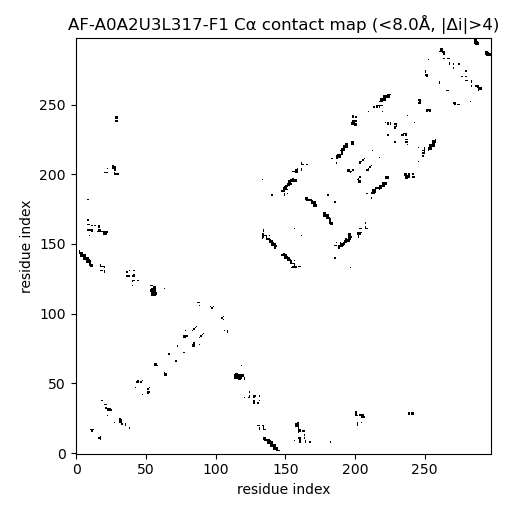-1.538 1.00 92.56 206 LYS A O 1
ATOM 1577 N N . ALA A 1 207 ? -0.716 12.033 -2.631 1.00 93.75 207 ALA A N 1
ATOM 1578 C CA . ALA A 1 207 ? -2.096 12.476 -2.851 1.00 93.75 207 ALA A CA 1
ATOM 1579 C C . ALA A 1 207 ? -2.995 11.448 -3.561 1.00 93.75 207 ALA A C 1
ATOM 1581 O O . ALA A 1 207 ? -4.209 11.510 -3.436 1.00 93.75 207 ALA A O 1
ATOM 1582 N N . LYS A 1 208 ? -2.402 10.518 -4.318 1.00 95.69 208 LYS A N 1
ATOM 1583 C CA . LYS A 1 208 ? -3.107 9.464 -5.068 1.00 95.69 208 LYS A CA 1
ATOM 1584 C C . LYS A 1 208 ? -2.910 8.065 -4.472 1.00 95.69 208 LYS A C 1
ATOM 1586 O O . LYS A 1 208 ? -3.193 7.071 -5.131 1.00 95.69 208 LYS A O 1
ATOM 1591 N N . GLY A 1 209 ? -2.378 7.978 -3.256 1.00 96.06 209 GLY A N 1
ATOM 1592 C CA . GLY A 1 209 ? -2.139 6.716 -2.563 1.00 96.06 209 GLY A CA 1
ATOM 1593 C C . GLY A 1 209 ? -2.458 6.842 -1.084 1.00 96.06 209 GLY A C 1
ATOM 1594 O O . GLY A 1 209 ? -3.627 6.823 -0.710 1.00 96.06 209 GLY A O 1
ATOM 1595 N N . LEU A 1 210 ? -1.429 6.987 -0.252 1.00 97.62 210 LEU A N 1
ATOM 1596 C CA . LEU A 1 210 ? -1.553 6.955 1.206 1.00 97.62 210 LEU A CA 1
ATOM 1597 C C . LEU A 1 210 ? -2.511 8.022 1.755 1.00 97.62 210 LEU A C 1
ATOM 1599 O O . LEU A 1 210 ? -3.250 7.757 2.698 1.00 97.62 210 LEU A O 1
ATOM 1603 N N . GLU A 1 211 ? -2.550 9.216 1.157 1.00 97.81 211 GLU A N 1
ATOM 1604 C CA . GLU A 1 211 ? -3.427 10.288 1.649 1.00 97.81 211 GLU A CA 1
ATOM 1605 C C . GLU A 1 211 ? -4.916 9.995 1.429 1.00 97.81 211 GLU A C 1
ATOM 1607 O O . GLU A 1 211 ? -5.748 10.491 2.185 1.00 97.81 211 GLU A O 1
ATOM 1612 N N . LEU A 1 212 ? -5.249 9.137 0.458 1.00 98.12 212 LEU A N 1
ATOM 1613 C CA . LEU A 1 212 ? -6.621 8.684 0.223 1.00 98.12 212 LEU A CA 1
ATOM 1614 C C . LEU A 1 212 ? -7.064 7.608 1.219 1.00 98.12 212 LEU A C 1
ATOM 1616 O O . LEU A 1 212 ? -8.258 7.355 1.325 1.00 98.12 212 LEU A O 1
ATOM 1620 N N . MET A 1 213 ? -6.142 6.991 1.966 1.00 98.19 213 MET A N 1
ATOM 1621 C CA . MET A 1 213 ? -6.477 6.055 3.041 1.00 98.19 213 MET A CA 1
ATOM 1622 C C . MET A 1 213 ? -6.840 6.850 4.296 1.00 98.19 213 MET A C 1
ATOM 1624 O O . MET A 1 213 ? -5.974 7.259 5.069 1.00 98.19 213 MET A O 1
ATOM 1628 N N . VAL A 1 214 ? -8.124 7.157 4.454 1.00 97.69 214 VAL A N 1
ATOM 1629 C CA . VAL A 1 214 ? -8.634 8.074 5.492 1.00 97.69 214 VAL A CA 1
ATOM 1630 C C . VAL A 1 214 ? -9.306 7.365 6.666 1.00 97.69 214 VAL A C 1
ATOM 1632 O O . VAL A 1 214 ? -9.840 8.030 7.542 1.00 97.69 214 VAL A O 1
ATOM 1635 N N . ASN A 1 215 ? -9.315 6.033 6.685 1.00 96.25 215 ASN A N 1
ATOM 1636 C CA . ASN A 1 215 ? -9.966 5.279 7.747 1.00 96.25 215 ASN A CA 1
ATOM 1637 C C . ASN A 1 215 ? -9.139 5.312 9.045 1.00 96.25 215 ASN A C 1
ATOM 1639 O O . ASN A 1 215 ? -7.997 4.852 9.073 1.00 96.25 215 ASN A O 1
ATOM 1643 N N . ASP A 1 216 ? -9.749 5.775 10.135 1.00 93.12 216 ASP A N 1
ATOM 1644 C CA . ASP A 1 216 ? -9.109 5.888 11.452 1.00 93.12 216 ASP A CA 1
ATOM 1645 C C . ASP A 1 216 ? -8.786 4.541 12.108 1.00 93.12 216 ASP A C 1
ATOM 1647 O O . ASP A 1 216 ? -8.139 4.522 13.150 1.00 93.12 216 ASP A O 1
ATOM 1651 N N . ALA A 1 217 ? -9.193 3.406 11.536 1.00 93.38 217 ALA A N 1
ATOM 1652 C CA . ALA A 1 217 ? -8.809 2.062 11.969 1.00 93.38 217 ALA A CA 1
ATOM 1653 C C . ALA A 1 217 ? -7.612 1.489 11.187 1.00 93.38 217 ALA A C 1
ATOM 1655 O O . ALA A 1 217 ? -7.236 0.344 11.441 1.00 93.38 217 ALA A O 1
ATOM 1656 N N . LEU A 1 218 ? -7.016 2.258 10.261 1.00 97.75 218 LEU A N 1
ATOM 1657 C CA . LEU A 1 218 ? -5.938 1.800 9.385 1.00 97.75 218 LEU A CA 1
ATOM 1658 C C . LEU A 1 218 ? -4.746 1.233 10.171 1.00 97.75 218 LEU A C 1
ATOM 1660 O O . LEU A 1 218 ? -4.156 1.909 11.022 1.00 97.75 218 LEU A O 1
ATOM 1664 N N . VAL A 1 219 ? -4.374 0.010 9.801 1.00 97.69 219 VAL A N 1
ATOM 1665 C CA . VAL A 1 219 ? -3.159 -0.706 10.194 1.00 97.69 219 VAL A CA 1
ATOM 1666 C C . VAL A 1 219 ? -2.289 -0.894 8.953 1.00 97.69 219 VAL A C 1
ATOM 1668 O O . VAL A 1 219 ? -2.797 -1.255 7.890 1.00 97.69 219 VAL A O 1
ATOM 1671 N N . ALA A 1 220 ? -0.980 -0.683 9.072 1.00 98.12 220 ALA A N 1
ATOM 1672 C CA . ALA A 1 220 ? -0.040 -0.926 7.980 1.00 98.12 220 ALA A CA 1
ATOM 1673 C C . ALA A 1 220 ? 0.963 -2.026 8.335 1.00 98.12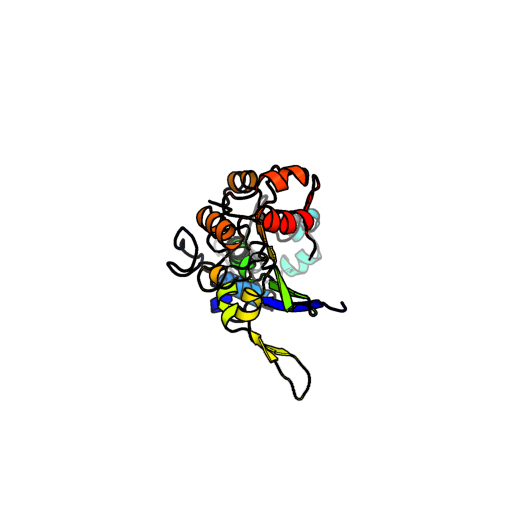 220 ALA A C 1
ATOM 1675 O O . ALA A 1 220 ? 1.470 -2.070 9.451 1.00 98.12 220 ALA A O 1
ATOM 1676 N N . MET A 1 221 ? 1.288 -2.885 7.371 1.00 97.31 221 MET A N 1
ATOM 1677 C CA . MET A 1 221 ? 2.336 -3.897 7.503 1.00 97.31 221 MET A CA 1
ATOM 1678 C C . MET A 1 221 ? 3.475 -3.591 6.534 1.00 97.31 221 MET A C 1
ATOM 1680 O O . MET A 1 221 ? 3.253 -3.585 5.325 1.00 97.31 221 MET A O 1
ATOM 1684 N N . ILE A 1 222 ? 4.686 -3.371 7.042 1.00 96.50 222 ILE A N 1
ATOM 1685 C CA . ILE A 1 222 ? 5.897 -3.135 6.248 1.00 96.50 222 ILE A CA 1
ATOM 1686 C C . ILE A 1 222 ? 6.636 -4.473 6.065 1.00 96.50 222 ILE A C 1
ATOM 1688 O O . ILE A 1 222 ? 7.195 -5.000 7.029 1.00 96.50 222 ILE A O 1
ATOM 1692 N N . PRO A 1 223 ? 6.648 -5.050 4.849 1.00 94.19 223 PRO A N 1
ATOM 1693 C CA . PRO A 1 223 ? 7.139 -6.403 4.623 1.00 94.19 223 PRO A CA 1
ATOM 1694 C C . PRO A 1 223 ? 8.618 -6.407 4.218 1.00 94.19 223 PRO A C 1
ATOM 1696 O O . PRO A 1 223 ? 8.958 -6.917 3.152 1.00 94.19 223 PRO A O 1
ATOM 1699 N N . VAL A 1 224 ? 9.495 -5.787 5.008 1.00 91.69 224 VAL A N 1
ATOM 1700 C CA . VAL A 1 224 ? 10.938 -5.783 4.730 1.00 91.69 224 VAL A CA 1
ATOM 1701 C C . VAL A 1 224 ? 11.744 -5.905 6.008 1.00 91.69 224 VAL A C 1
ATOM 1703 O O . VAL A 1 224 ? 11.372 -5.343 7.033 1.00 91.69 224 VAL A O 1
ATOM 1706 N N . ASP A 1 225 ? 12.837 -6.650 5.904 1.00 91.06 225 ASP A N 1
ATOM 1707 C CA . ASP A 1 225 ? 13.896 -6.697 6.898 1.00 91.06 225 ASP A CA 1
ATOM 1708 C C . ASP A 1 225 ? 14.957 -5.657 6.525 1.00 91.06 225 ASP A C 1
ATOM 1710 O O . ASP A 1 225 ? 15.550 -5.721 5.440 1.00 91.06 225 ASP A O 1
ATOM 1714 N N . HIS A 1 226 ? 15.146 -4.653 7.382 1.00 89.75 226 HIS A N 1
ATOM 1715 C CA . HIS A 1 226 ? 16.023 -3.527 7.082 1.00 89.75 226 HIS A CA 1
ATOM 1716 C C . HIS A 1 226 ? 17.498 -3.941 6.989 1.00 89.75 226 HIS A C 1
ATOM 1718 O O . HIS A 1 226 ? 18.208 -3.475 6.093 1.00 89.75 226 HIS A O 1
ATOM 1724 N N . GLU A 1 227 ? 17.974 -4.842 7.854 1.00 88.56 227 GLU A N 1
ATOM 1725 C CA . GLU A 1 227 ? 19.362 -5.319 7.798 1.00 88.56 227 GLU A CA 1
ATOM 1726 C C . GLU A 1 227 ? 19.647 -6.033 6.474 1.00 88.56 227 GLU A C 1
ATOM 1728 O O . GLU A 1 227 ? 20.686 -5.819 5.832 1.00 88.56 227 GLU A O 1
ATOM 1733 N N . MET A 1 228 ? 18.692 -6.839 6.013 1.00 87.12 228 MET A N 1
ATOM 1734 C CA . MET A 1 228 ? 18.779 -7.509 4.733 1.00 87.12 228 MET A CA 1
ATOM 1735 C C . MET A 1 228 ? 18.689 -6.517 3.575 1.00 87.12 228 MET A C 1
ATOM 1737 O O . MET A 1 228 ? 19.485 -6.621 2.638 1.00 87.12 228 MET A O 1
ATOM 1741 N N . ALA A 1 229 ? 17.803 -5.522 3.632 1.00 85.31 229 ALA A N 1
ATOM 1742 C CA . ALA A 1 229 ? 17.733 -4.478 2.612 1.00 85.31 229 ALA A CA 1
ATOM 1743 C C . ALA A 1 229 ? 19.078 -3.741 2.463 1.00 85.31 229 ALA A C 1
ATOM 1745 O O . ALA A 1 229 ? 19.566 -3.560 1.342 1.00 85.31 229 ALA A O 1
ATOM 1746 N N . VAL A 1 230 ? 19.740 -3.410 3.579 1.00 81.38 230 VAL A N 1
ATOM 1747 C CA . VAL A 1 230 ? 21.082 -2.805 3.588 1.00 81.38 230 VAL A CA 1
ATOM 1748 C C . VAL A 1 230 ? 22.118 -3.751 2.978 1.00 81.38 230 VAL A C 1
ATOM 1750 O O . VAL A 1 230 ? 22.858 -3.357 2.071 1.00 81.38 230 VAL A O 1
ATOM 1753 N N . LYS A 1 231 ? 22.156 -5.020 3.404 1.00 80.50 231 LYS A N 1
ATOM 1754 C CA . LYS A 1 231 ? 23.112 -6.015 2.885 1.00 80.50 231 LYS A CA 1
ATOM 1755 C C . LYS A 1 231 ? 22.908 -6.310 1.393 1.00 80.50 231 LYS A C 1
ATOM 1757 O O . LYS A 1 231 ? 23.888 -6.549 0.688 1.00 80.50 231 LYS A O 1
ATOM 1762 N N . LYS A 1 232 ? 21.669 -6.261 0.891 1.00 78.25 232 LYS A N 1
ATOM 1763 C CA . LYS A 1 232 ? 21.339 -6.374 -0.543 1.00 78.25 232 LYS A CA 1
ATOM 1764 C C . LYS A 1 232 ? 21.476 -5.058 -1.314 1.00 78.25 232 LYS A C 1
ATOM 1766 O O . LYS A 1 232 ? 21.335 -5.069 -2.533 1.00 78.25 232 LYS A O 1
ATOM 1771 N N . ARG A 1 233 ? 21.802 -3.950 -0.637 1.00 76.38 233 ARG A N 1
ATOM 1772 C CA . ARG A 1 233 ? 21.935 -2.605 -1.217 1.00 76.38 233 ARG A CA 1
ATOM 1773 C C . ARG A 1 233 ? 20.650 -2.111 -1.894 1.00 76.38 233 ARG A C 1
ATOM 1775 O O . ARG A 1 233 ? 20.714 -1.412 -2.901 1.00 76.38 233 ARG A O 1
ATOM 1782 N N . TRP A 1 234 ? 19.486 -2.409 -1.321 1.00 76.44 234 TRP A N 1
ATOM 1783 C CA . TRP A 1 234 ? 18.167 -1.975 -1.816 1.00 76.44 234 TRP A CA 1
ATOM 1784 C C . TRP A 1 234 ? 17.843 -0.497 -1.524 1.00 76.44 234 TRP A C 1
ATOM 1786 O O . TRP A 1 234 ? 16.686 -0.095 -1.425 1.00 76.44 234 TRP A O 1
ATOM 1796 N N . GLY A 1 235 ? 18.872 0.342 -1.402 1.00 73.94 235 GLY A N 1
ATOM 1797 C CA . GLY A 1 235 ? 18.730 1.760 -1.093 1.00 73.94 235 GLY A CA 1
ATOM 1798 C C . GLY A 1 235 ? 18.229 2.015 0.330 1.00 73.94 235 GLY A C 1
ATOM 1799 O O . GLY A 1 235 ? 18.563 1.292 1.266 1.00 73.94 235 GLY A O 1
ATOM 1800 N N . ARG A 1 236 ? 17.448 3.088 0.497 1.00 75.69 236 ARG A N 1
ATOM 1801 C CA . ARG A 1 236 ? 16.842 3.486 1.779 1.00 75.69 236 ARG A CA 1
ATOM 1802 C C . ARG A 1 236 ? 15.495 2.782 1.959 1.00 75.69 236 ARG A C 1
ATOM 1804 O O . ARG A 1 236 ? 14.472 3.449 1.947 1.00 75.69 236 ARG A O 1
ATOM 1811 N N . MET A 1 237 ? 15.485 1.454 2.027 1.00 83.31 237 MET A N 1
ATOM 1812 C CA . MET A 1 237 ? 14.260 0.657 2.136 1.00 83.31 237 MET A CA 1
ATOM 1813 C C . MET A 1 237 ? 14.147 0.023 3.536 1.00 83.31 237 MET A C 1
ATOM 1815 O O . MET A 1 237 ? 15.076 -0.678 3.926 1.00 83.31 237 MET A O 1
ATOM 1819 N N . PRO A 1 238 ? 13.043 0.231 4.280 1.00 90.94 238 PRO A N 1
ATOM 1820 C CA . PRO A 1 238 ? 11.914 1.088 3.927 1.00 90.94 238 PRO A CA 1
ATOM 1821 C C . PRO A 1 238 ? 12.301 2.573 4.024 1.00 90.94 238 PRO A C 1
ATOM 1823 O O . PRO A 1 238 ? 13.153 2.959 4.825 1.00 90.94 238 PRO A O 1
ATOM 1826 N N . LEU A 1 239 ? 11.673 3.415 3.205 1.00 89.50 239 LEU A N 1
ATOM 1827 C CA . LEU A 1 239 ? 11.989 4.838 3.144 1.00 89.50 239 LEU A CA 1
ATOM 1828 C C . LEU A 1 239 ? 11.522 5.548 4.426 1.00 89.50 239 LEU A C 1
ATOM 1830 O O . LEU A 1 239 ? 10.314 5.566 4.674 1.00 89.50 239 LEU A O 1
ATOM 1834 N N . PRO A 1 240 ? 12.418 6.181 5.214 1.00 90.62 240 PRO A N 1
ATOM 1835 C CA . PRO A 1 240 ? 12.051 6.780 6.500 1.00 90.62 240 PRO A CA 1
ATOM 1836 C C . PRO A 1 240 ? 10.897 7.780 6.401 1.00 90.62 240 PRO A C 1
ATOM 1838 O O . PRO A 1 240 ? 9.955 7.716 7.180 1.00 90.62 240 PRO A O 1
ATOM 1841 N N . GLU A 1 241 ? 10.905 8.626 5.372 1.00 91.44 241 GLU A N 1
ATOM 1842 C CA . GLU A 1 241 ? 9.882 9.646 5.146 1.00 91.44 241 GLU A CA 1
ATOM 1843 C C . GLU A 1 241 ? 8.495 9.033 4.861 1.00 91.44 241 GLU A C 1
ATOM 1845 O O . GLU A 1 241 ? 7.468 9.606 5.227 1.00 91.44 241 GLU A O 1
ATOM 1850 N N . LEU A 1 242 ? 8.451 7.859 4.217 1.00 93.75 242 LEU A N 1
ATOM 1851 C CA . LEU A 1 242 ? 7.214 7.098 4.024 1.00 93.75 242 LEU A CA 1
ATOM 1852 C C . LEU A 1 242 ? 6.787 6.419 5.331 1.00 93.75 242 LEU A C 1
ATOM 1854 O O . LEU A 1 242 ? 5.608 6.460 5.677 1.00 93.75 242 LEU A O 1
ATOM 1858 N N . VAL A 1 243 ? 7.728 5.815 6.061 1.00 95.25 243 VAL A N 1
ATOM 1859 C CA . VAL A 1 243 ? 7.458 5.145 7.343 1.00 95.25 243 VAL A CA 1
ATOM 1860 C C . VAL A 1 243 ? 6.882 6.122 8.364 1.00 95.25 243 VAL A C 1
ATOM 1862 O O . VAL A 1 243 ? 5.889 5.797 9.014 1.00 95.25 243 VAL A O 1
ATOM 1865 N N . ASP A 1 244 ? 7.449 7.321 8.477 1.00 95.62 244 ASP A N 1
ATOM 1866 C CA . ASP A 1 244 ? 6.970 8.353 9.396 1.00 95.62 244 ASP A CA 1
ATOM 1867 C C . ASP A 1 244 ? 5.540 8.772 9.049 1.00 95.62 244 ASP A C 1
ATOM 1869 O O . ASP A 1 244 ? 4.663 8.762 9.916 1.00 95.62 244 ASP A O 1
ATOM 1873 N N . ARG A 1 245 ? 5.247 9.006 7.762 1.00 96.69 245 ARG A N 1
ATOM 1874 C CA . ARG A 1 245 ? 3.880 9.334 7.346 1.00 96.69 245 ARG A CA 1
ATOM 1875 C C . ARG A 1 245 ? 2.900 8.184 7.580 1.00 96.69 245 ARG A C 1
ATOM 1877 O O . ARG A 1 245 ? 1.763 8.423 7.983 1.00 96.69 245 ARG A O 1
ATOM 1884 N N . ILE A 1 246 ? 3.314 6.938 7.351 1.00 97.19 246 ILE A N 1
ATOM 1885 C CA . ILE A 1 246 ? 2.490 5.760 7.649 1.00 97.19 246 ILE A CA 1
ATOM 1886 C C . ILE A 1 246 ? 2.195 5.688 9.150 1.00 97.19 246 ILE A C 1
ATOM 1888 O O . ILE A 1 246 ? 1.047 5.453 9.526 1.00 97.19 246 ILE A O 1
ATOM 1892 N N . LYS A 1 247 ? 3.181 5.933 10.020 1.00 96.38 247 LYS A N 1
ATOM 1893 C CA . LYS A 1 247 ? 2.969 5.964 11.475 1.00 96.38 247 LYS A CA 1
ATOM 1894 C C . LYS A 1 247 ? 1.965 7.041 11.871 1.00 96.38 247 LYS A C 1
ATOM 1896 O O . LYS A 1 247 ? 1.079 6.762 12.670 1.00 96.38 247 LYS A O 1
ATOM 1901 N N . GLU A 1 248 ? 2.039 8.232 11.284 1.00 95.75 248 GLU A N 1
ATOM 1902 C CA . GLU A 1 248 ? 1.049 9.288 11.527 1.00 95.75 248 GLU A CA 1
ATOM 1903 C C . GLU A 1 248 ? -0.361 8.852 11.105 1.00 95.75 248 GLU A C 1
ATOM 1905 O O . GLU A 1 248 ? -1.294 8.913 11.902 1.00 95.75 248 GLU A O 1
ATOM 1910 N N . LYS A 1 249 ? -0.508 8.360 9.867 1.00 96.38 249 LYS A N 1
ATOM 1911 C CA . LYS A 1 249 ? -1.798 7.955 9.280 1.00 96.38 249 LYS A CA 1
ATOM 1912 C C . LYS A 1 249 ? -2.442 6.763 9.983 1.00 96.38 249 LYS A C 1
ATOM 1914 O O . LYS A 1 249 ? -3.658 6.625 9.958 1.00 96.38 249 LYS A O 1
ATOM 1919 N N . THR A 1 250 ? -1.636 5.894 10.582 1.00 97.00 250 THR A N 1
ATOM 1920 C CA . THR A 1 250 ? -2.103 4.695 11.289 1.00 97.00 250 THR A CA 1
ATOM 1921 C C . THR A 1 250 ? -2.203 4.895 12.796 1.00 97.00 250 THR A C 1
ATOM 1923 O O . THR A 1 250 ? -2.486 3.926 13.497 1.00 97.00 250 THR A O 1
ATOM 1926 N N . HIS A 1 251 ? -1.944 6.099 13.322 1.00 95.75 251 HIS A N 1
ATOM 1927 C CA . HIS A 1 251 ? -1.806 6.328 14.766 1.00 95.75 251 HIS A CA 1
ATOM 1928 C C . HIS A 1 251 ? -0.819 5.335 15.417 1.00 95.75 251 HIS A C 1
ATOM 1930 O O . HIS A 1 251 ? -1.061 4.786 16.486 1.00 95.75 251 HIS A O 1
ATOM 1936 N N . GLY A 1 252 ? 0.283 5.051 14.720 1.00 95.31 252 GLY A N 1
ATOM 1937 C CA . GLY A 1 252 ? 1.343 4.137 15.138 1.00 95.31 252 GLY A CA 1
ATOM 1938 C C . GLY A 1 252 ? 1.036 2.646 14.992 1.00 95.31 252 GLY A C 1
ATOM 1939 O O . GLY A 1 252 ? 1.890 1.841 15.352 1.00 95.31 252 GLY A O 1
ATOM 1940 N N . ARG A 1 253 ? -0.124 2.251 14.449 1.00 96.31 253 ARG A N 1
ATOM 1941 C CA . ARG A 1 253 ? -0.490 0.841 14.207 1.00 96.31 253 ARG A CA 1
ATOM 1942 C C . ARG A 1 253 ? 0.239 0.289 12.979 1.00 96.31 253 ARG A C 1
ATOM 1944 O O . ARG A 1 253 ? -0.356 0.017 11.934 1.00 96.31 253 ARG A O 1
ATOM 1951 N N . VAL A 1 254 ? 1.554 0.168 13.112 1.00 95.88 254 VAL A N 1
ATOM 1952 C CA . VAL A 1 254 ? 2.468 -0.336 12.091 1.00 95.88 254 VAL A CA 1
ATOM 1953 C C . VAL A 1 254 ? 3.093 -1.629 12.589 1.00 95.88 254 VAL A C 1
ATOM 1955 O O . VAL A 1 254 ? 3.634 -1.661 13.688 1.00 95.88 254 VAL A O 1
ATOM 1958 N N . LEU A 1 255 ? 3.023 -2.673 11.770 1.00 95.00 255 LEU A N 1
ATOM 1959 C CA . LEU A 1 255 ? 3.688 -3.953 11.995 1.00 95.00 255 LEU A CA 1
ATOM 1960 C C . LEU A 1 255 ? 4.852 -4.074 11.009 1.00 95.00 255 LEU A C 1
ATOM 1962 O O . LEU A 1 255 ? 4.648 -3.904 9.804 1.00 95.00 255 LEU A O 1
ATOM 1966 N N . LYS A 1 256 ? 6.061 -4.374 11.479 1.00 92.81 256 LYS A N 1
ATOM 1967 C CA . LYS A 1 256 ? 7.215 -4.661 10.618 1.00 92.81 256 LYS A CA 1
ATOM 1968 C C . LYS A 1 256 ? 7.658 -6.105 10.791 1.00 92.81 256 LYS A C 1
ATOM 1970 O O . LYS A 1 256 ? 7.514 -6.694 11.858 1.00 92.81 256 LYS A O 1
ATOM 1975 N N . VAL A 1 257 ? 8.199 -6.675 9.718 1.00 89.00 257 VAL A N 1
ATOM 1976 C CA . VAL A 1 257 ? 8.740 -8.045 9.736 1.00 89.00 257 VAL A CA 1
ATOM 1977 C C . VAL A 1 257 ? 9.984 -8.150 10.624 1.00 89.00 257 VAL A C 1
ATOM 1979 O O . VAL A 1 257 ? 10.219 -9.202 11.200 1.00 89.00 257 VAL A O 1
ATOM 1982 N N . ASP A 1 258 ? 10.735 -7.059 10.769 1.00 88.44 258 ASP A N 1
ATOM 1983 C CA . ASP A 1 258 ? 11.946 -6.960 11.590 1.00 88.44 258 ASP A CA 1
ATOM 1984 C C . ASP A 1 258 ? 11.712 -6.306 12.962 1.00 88.44 258 ASP A C 1
ATOM 1986 O O . ASP A 1 258 ? 12.628 -5.742 13.558 1.00 88.44 258 ASP A O 1
ATOM 1990 N N . ASP A 1 259 ? 10.474 -6.313 13.459 1.00 85.31 259 ASP A N 1
ATOM 1991 C CA . ASP A 1 259 ? 10.193 -5.844 14.814 1.00 85.31 259 ASP A CA 1
ATOM 1992 C C . ASP A 1 259 ? 10.648 -6.871 15.863 1.00 85.31 259 ASP A C 1
ATOM 1994 O O . ASP A 1 259 ? 10.358 -8.059 15.758 1.00 85.31 259 ASP A O 1
ATOM 1998 N N . ASP A 1 260 ? 11.251 -6.394 16.955 1.00 85.06 260 ASP A N 1
ATOM 1999 C CA . ASP A 1 260 ? 11.624 -7.214 18.122 1.00 85.06 260 ASP A CA 1
ATOM 2000 C C . ASP A 1 260 ? 10.419 -7.636 18.998 1.00 85.06 260 ASP A C 1
ATOM 2002 O O . ASP A 1 260 ? 10.573 -8.026 20.160 1.00 85.06 260 ASP A O 1
ATOM 2006 N N . VAL A 1 261 ? 9.196 -7.546 18.472 1.00 87.31 261 VAL A N 1
ATOM 2007 C CA . VAL A 1 261 ? 7.958 -7.862 19.192 1.00 87.31 261 VAL A CA 1
ATOM 2008 C C . VAL A 1 261 ? 7.739 -9.373 19.160 1.00 87.31 261 VAL A C 1
ATOM 2010 O O . VAL A 1 261 ? 7.398 -9.936 18.128 1.00 87.31 261 VAL A O 1
ATOM 2013 N N . LYS A 1 262 ? 7.911 -10.032 20.311 1.00 86.06 262 LYS A N 1
ATOM 2014 C CA . LYS A 1 262 ? 7.817 -11.502 20.432 1.00 86.06 262 LYS A CA 1
ATOM 2015 C C . LYS A 1 262 ? 6.575 -11.972 21.179 1.00 86.06 262 LYS A C 1
ATOM 2017 O O . LYS A 1 262 ? 6.252 -13.156 21.166 1.00 86.06 262 LYS A O 1
ATOM 2022 N N . ALA A 1 263 ? 5.886 -11.054 21.849 1.00 87.12 263 ALA A N 1
ATOM 2023 C CA . ALA A 1 263 ? 4.661 -11.330 22.578 1.00 87.12 263 ALA A CA 1
ATOM 2024 C C . ALA A 1 263 ? 3.693 -10.135 22.508 1.00 87.12 263 ALA A C 1
ATOM 2026 O O . ALA A 1 263 ? 4.131 -8.991 22.348 1.00 87.12 263 ALA A O 1
ATOM 2027 N N . PRO A 1 264 ? 2.382 -10.350 22.729 1.00 86.06 264 PRO A N 1
ATOM 2028 C CA . PRO A 1 264 ? 1.397 -9.264 22.782 1.00 86.06 264 PRO A CA 1
ATOM 2029 C C . PRO A 1 264 ? 1.747 -8.150 23.785 1.00 86.06 264 PRO A C 1
ATOM 2031 O O . PRO A 1 264 ? 1.454 -6.977 23.556 1.00 86.06 264 PRO A O 1
ATOM 2034 N N . ALA A 1 265 ? 2.429 -8.496 24.883 1.00 87.94 265 ALA A N 1
ATOM 2035 C CA . ALA A 1 265 ? 2.884 -7.532 25.882 1.00 87.94 265 ALA A CA 1
ATOM 2036 C C . ALA A 1 265 ? 3.946 -6.555 25.347 1.00 87.94 265 ALA A C 1
ATOM 2038 O O . ALA A 1 265 ? 4.043 -5.439 25.852 1.00 87.94 265 ALA A O 1
ATOM 2039 N N . ASP A 1 266 ? 4.737 -6.946 24.346 1.00 90.69 266 ASP A N 1
ATOM 2040 C CA . ASP A 1 266 ? 5.722 -6.058 23.723 1.00 90.69 266 ASP A CA 1
ATOM 2041 C C . ASP A 1 266 ? 5.036 -5.073 22.782 1.00 90.69 266 ASP A C 1
ATOM 2043 O O . ASP A 1 266 ? 5.314 -3.877 22.845 1.00 90.69 266 ASP A O 1
ATOM 2047 N N . LEU A 1 267 ? 4.041 -5.540 22.020 1.00 90.12 267 LEU A N 1
ATOM 2048 C CA . LEU A 1 267 ? 3.214 -4.682 21.170 1.00 90.12 267 LEU A CA 1
ATOM 2049 C C . LEU A 1 267 ? 2.465 -3.628 22.001 1.00 90.12 267 LEU A C 1
ATOM 2051 O O . LEU A 1 267 ? 2.408 -2.457 21.630 1.00 90.12 267 LEU A O 1
ATOM 2055 N N . ALA A 1 268 ? 1.948 -4.010 23.172 1.00 89.81 268 ALA A N 1
ATOM 2056 C CA . ALA A 1 268 ? 1.275 -3.088 24.085 1.00 89.81 268 ALA A CA 1
ATOM 2057 C C . ALA A 1 268 ? 2.175 -1.924 24.551 1.00 89.81 268 ALA A C 1
ATOM 2059 O O . ALA A 1 268 ? 1.682 -0.810 24.735 1.00 89.81 268 ALA A O 1
ATOM 2060 N N . LYS A 1 269 ? 3.493 -2.143 24.689 1.00 91.00 269 LYS A N 1
ATOM 2061 C CA . LYS A 1 269 ? 4.464 -1.109 25.101 1.00 91.00 269 LYS A CA 1
ATOM 2062 C C . LYS A 1 269 ? 4.770 -0.097 23.997 1.00 91.00 269 LYS A C 1
ATOM 2064 O O . LYS A 1 269 ? 5.234 0.996 24.305 1.00 91.00 269 LYS A O 1
ATOM 2069 N N . LEU A 1 270 ? 4.495 -0.430 22.734 1.00 92.19 270 LEU A N 1
ATOM 2070 C CA . LEU A 1 270 ? 4.753 0.440 21.581 1.00 92.19 270 LEU A CA 1
ATOM 2071 C C . LEU A 1 270 ? 3.691 1.532 21.384 1.00 92.19 270 LEU A C 1
ATOM 2073 O O . LEU A 1 270 ? 3.719 2.240 20.378 1.00 92.19 270 LEU A O 1
ATOM 2077 N N . LYS A 1 271 ? 2.767 1.697 22.342 1.00 94.69 271 LYS A N 1
ATOM 2078 C CA . LYS A 1 271 ? 1.715 2.712 22.283 1.00 94.69 271 LYS A CA 1
ATOM 2079 C C . LYS A 1 271 ? 2.305 4.114 22.079 1.00 94.69 271 LYS A C 1
ATOM 2081 O O . LYS A 1 271 ? 3.028 4.600 22.954 1.00 94.69 271 LYS A O 1
ATOM 2086 N N . PRO A 1 272 ? 1.910 4.836 21.020 1.00 93.94 272 PRO A N 1
ATOM 2087 C CA . PRO A 1 272 ? 2.289 6.233 20.869 1.00 93.94 272 PRO A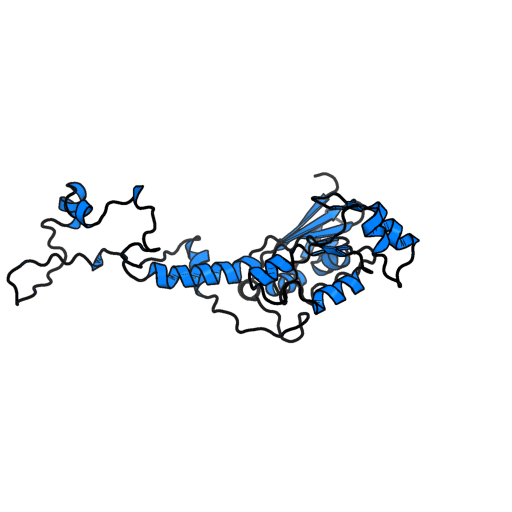 CA 1
ATOM 2088 C C . PRO A 1 272 ? 1.733 7.117 21.996 1.00 93.94 272 PRO A C 1
ATOM 2090 O O . PRO A 1 272 ? 0.664 6.865 22.567 1.00 93.94 272 PRO A O 1
ATOM 2093 N N . ALA A 1 273 ? 2.445 8.198 22.318 1.00 91.69 273 ALA A N 1
ATOM 2094 C CA . ALA A 1 273 ? 2.042 9.126 23.378 1.00 91.69 273 ALA A CA 1
ATOM 2095 C C . ALA A 1 273 ? 0.705 9.830 23.078 1.00 91.69 273 ALA A C 1
ATOM 2097 O O . ALA A 1 273 ? -0.060 10.118 23.993 1.00 91.69 273 ALA A O 1
ATOM 2098 N N . ASN A 1 274 ? 0.410 10.063 21.799 1.00 90.31 274 ASN A N 1
ATOM 2099 C CA . ASN A 1 274 ? -0.778 10.760 21.308 1.00 90.31 274 ASN A CA 1
ATOM 2100 C C . ASN A 1 274 ? -1.998 9.847 21.065 1.00 90.31 274 ASN A C 1
ATOM 2102 O O 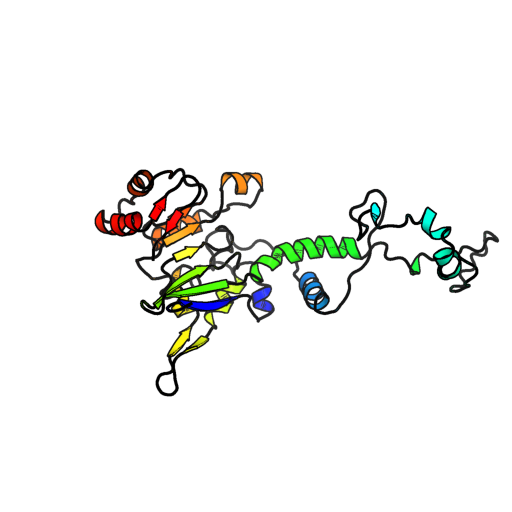. ASN A 1 274 ? -2.978 10.311 20.490 1.00 90.31 274 ASN A O 1
ATOM 2106 N N . VAL A 1 275 ? -1.945 8.572 21.465 1.00 93.12 275 VAL A N 1
ATOM 2107 C CA . VAL A 1 275 ? -3.044 7.603 21.296 1.00 93.12 275 VAL A CA 1
ATOM 2108 C C . VAL A 1 275 ? -3.589 7.194 22.659 1.00 93.12 275 VAL A C 1
ATOM 2110 O O . VAL A 1 275 ? -2.812 6.945 23.592 1.00 93.12 275 VAL A O 1
ATOM 2113 N N . SER A 1 276 ? -4.916 7.127 22.790 1.00 93.88 276 SER A N 1
ATOM 2114 C CA . SER A 1 276 ? -5.559 6.720 24.042 1.00 93.88 276 SER A CA 1
ATOM 2115 C C . SER A 1 276 ? -5.217 5.258 24.387 1.00 93.88 276 SER A C 1
ATOM 2117 O O . SER A 1 276 ? -4.983 4.441 23.486 1.00 93.88 276 SER A O 1
ATOM 2119 N N . PRO A 1 277 ? -5.131 4.894 25.679 1.00 94.56 277 PRO A N 1
ATOM 2120 C CA . PRO A 1 277 ? -4.974 3.498 26.084 1.00 94.56 277 PRO A CA 1
ATOM 2121 C C . PRO A 1 277 ? -6.065 2.587 25.511 1.00 94.56 277 PRO A C 1
ATOM 2123 O O . PRO A 1 277 ? -5.766 1.464 25.116 1.00 94.56 277 PRO A O 1
ATOM 2126 N N . GLU A 1 278 ? -7.303 3.072 25.429 1.00 94.19 278 GLU A N 1
ATOM 2127 C CA . GLU A 1 278 ? -8.461 2.329 24.940 1.00 94.19 278 GLU A CA 1
ATOM 2128 C C . GLU A 1 278 ? -8.345 2.021 23.442 1.00 94.19 278 GLU A C 1
ATOM 2130 O O . GLU A 1 278 ? -8.486 0.862 23.049 1.00 94.19 278 GLU A O 1
ATOM 2135 N N . ASP A 1 279 ? -8.017 3.018 22.614 1.00 92.81 279 ASP A N 1
ATOM 2136 C CA . ASP A 1 279 ? -7.861 2.834 21.163 1.00 92.81 279 ASP A CA 1
ATOM 2137 C C . ASP A 1 279 ? -6.679 1.917 20.842 1.00 92.81 279 ASP A C 1
ATOM 2139 O O . ASP A 1 279 ? -6.757 1.055 19.961 1.00 92.81 279 ASP A O 1
ATOM 2143 N N . TRP A 1 280 ? -5.574 2.067 21.581 1.00 95.75 280 TRP A N 1
ATOM 2144 C CA . TRP A 1 280 ? -4.428 1.179 21.422 1.00 95.75 280 TRP A CA 1
ATOM 2145 C C . TRP A 1 280 ? -4.770 -0.248 21.824 1.00 95.75 280 TRP A C 1
ATOM 2147 O O . TRP A 1 280 ? -4.431 -1.183 21.102 1.00 95.75 280 TRP A O 1
ATOM 2157 N N . LYS A 1 281 ? -5.504 -0.420 22.929 1.00 94.19 281 LYS A N 1
ATOM 2158 C CA . LYS A 1 281 ? -5.952 -1.736 23.374 1.00 94.19 281 LYS A CA 1
ATOM 2159 C C . LYS A 1 281 ? -6.844 -2.403 22.326 1.00 94.19 281 LYS A C 1
ATOM 2161 O O . LYS A 1 281 ? -6.637 -3.572 22.028 1.00 94.19 281 LYS A O 1
ATOM 2166 N N . GLN A 1 282 ? -7.766 -1.667 21.698 1.00 93.12 282 GLN A N 1
ATOM 2167 C CA . GLN A 1 282 ? -8.584 -2.198 20.597 1.00 93.12 282 GLN A CA 1
ATOM 2168 C C . GLN A 1 282 ? -7.741 -2.677 19.407 1.00 93.12 282 GLN A C 1
ATOM 2170 O O . GLN A 1 282 ? -8.122 -3.615 18.707 1.00 93.12 282 GLN A O 1
ATOM 2175 N N . PHE A 1 283 ? -6.609 -2.031 19.126 1.00 94.69 283 PHE A N 1
ATOM 2176 C CA . PHE A 1 283 ? -5.663 -2.522 18.129 1.00 94.69 283 PHE A CA 1
ATOM 2177 C C . PHE A 1 283 ? -4.937 -3.780 18.609 1.00 94.69 283 PHE A C 1
ATOM 2179 O O . PHE A 1 283 ? -4.978 -4.791 17.914 1.00 94.69 283 PHE A O 1
ATOM 2186 N N . THR A 1 284 ? -4.321 -3.753 19.790 1.00 94.88 284 THR A N 1
ATOM 2187 C CA . THR A 1 284 ? -3.531 -4.890 20.282 1.00 94.88 284 THR A CA 1
ATOM 2188 C C . THR A 1 284 ? -4.376 -6.130 20.550 1.00 94.88 284 THR A C 1
ATOM 2190 O O . THR A 1 284 ? -3.900 -7.234 20.330 1.00 94.88 284 THR A O 1
ATOM 2193 N N . ASP A 1 285 ? -5.640 -5.974 20.952 1.00 94.19 285 ASP A N 1
ATOM 2194 C CA . ASP A 1 285 ? -6.577 -7.088 21.153 1.00 94.19 285 ASP A CA 1
ATOM 2195 C C . ASP A 1 285 ? -6.881 -7.840 19.842 1.00 94.19 285 ASP A C 1
ATOM 2197 O O . ASP A 1 285 ? -7.283 -9.001 19.872 1.00 94.19 285 ASP A O 1
ATOM 2201 N N . ARG A 1 286 ? -6.682 -7.192 18.684 1.00 93.69 286 ARG A N 1
ATOM 2202 C CA . ARG A 1 286 ? -6.856 -7.797 17.355 1.00 93.69 286 ARG A CA 1
ATOM 2203 C C . ARG A 1 286 ? -5.586 -8.450 16.818 1.00 93.69 286 ARG A C 1
ATOM 2205 O O . ARG A 1 286 ? -5.659 -9.077 15.764 1.00 93.69 286 ARG A O 1
ATOM 2212 N N . VAL A 1 287 ? -4.443 -8.287 17.488 1.00 94.38 287 VAL A N 1
ATOM 2213 C CA . VAL A 1 287 ? -3.144 -8.770 17.009 1.00 94.38 287 VAL A CA 1
ATOM 2214 C C . VAL A 1 287 ? -2.603 -9.834 17.952 1.00 94.38 287 VAL A C 1
ATOM 2216 O O . VAL A 1 287 ? -2.211 -9.539 19.080 1.00 94.38 287 VAL A O 1
ATOM 2219 N N . GLN A 1 288 ? -2.514 -11.072 17.470 1.00 93.19 288 GLN A N 1
ATOM 2220 C CA . GLN A 1 288 ? -1.691 -12.082 18.127 1.00 93.19 288 GLN A CA 1
ATOM 2221 C C . GLN A 1 288 ? -0.276 -12.023 17.564 1.00 93.19 288 GLN A C 1
ATOM 2223 O O . GLN A 1 288 ? -0.071 -11.835 16.363 1.00 93.19 288 GLN A O 1
ATOM 2228 N N . VAL A 1 289 ? 0.700 -12.185 18.451 1.00 90.62 289 VAL A N 1
ATOM 2229 C CA . VAL A 1 289 ? 2.122 -12.151 18.118 1.00 90.62 289 VAL A CA 1
ATOM 2230 C C . VAL A 1 289 ? 2.706 -13.515 18.433 1.00 90.62 289 VAL A C 1
ATOM 2232 O O . VAL A 1 289 ? 2.534 -14.020 19.544 1.00 90.62 289 VAL A O 1
ATOM 2235 N N . THR A 1 290 ? 3.401 -14.084 17.458 1.00 86.00 290 THR A N 1
ATOM 2236 C CA . THR A 1 290 ? 4.258 -15.257 17.633 1.00 86.00 290 THR A CA 1
ATOM 2237 C C . THR A 1 290 ? 5.696 -14.881 17.288 1.00 86.00 290 THR A C 1
ATOM 2239 O O . THR A 1 290 ? 5.972 -13.765 16.854 1.00 86.00 290 THR A O 1
ATOM 2242 N N . ASP A 1 291 ? 6.621 -15.817 17.455 1.00 81.19 291 ASP A N 1
ATOM 2243 C CA . ASP A 1 291 ? 8.011 -15.677 17.025 1.00 81.19 291 ASP A CA 1
ATOM 2244 C C . ASP A 1 291 ? 8.188 -15.664 15.495 1.00 81.19 291 ASP A C 1
ATOM 2246 O O . ASP A 1 291 ? 9.257 -15.292 15.014 1.00 81.19 291 ASP A O 1
ATOM 2250 N N . VAL A 1 292 ? 7.159 -16.051 14.731 1.00 83.88 292 VAL A N 1
ATOM 2251 C CA . VAL A 1 292 ? 7.234 -16.225 13.269 1.00 83.88 292 VAL A CA 1
ATOM 2252 C C . VAL A 1 292 ? 6.228 -15.393 12.468 1.00 83.88 292 VAL A C 1
ATOM 2254 O O . VAL A 1 292 ? 6.464 -15.120 11.291 1.00 83.88 292 VAL A O 1
ATOM 2257 N N . TYR A 1 293 ? 5.097 -14.998 13.057 1.00 88.12 293 TYR A N 1
ATOM 2258 C CA . TYR A 1 293 ? 4.052 -14.236 12.370 1.00 88.12 293 TYR A CA 1
ATOM 2259 C C . TYR A 1 293 ? 3.197 -13.381 13.314 1.00 88.12 293 TYR A C 1
ATOM 2261 O O . TYR A 1 293 ? 3.064 -13.656 14.510 1.00 88.12 293 TYR A O 1
ATOM 2269 N N . TYR A 1 294 ? 2.536 -12.389 12.713 1.00 91.12 294 TYR A N 1
ATOM 2270 C CA . TYR A 1 294 ? 1.398 -11.680 13.292 1.00 91.12 294 TYR A CA 1
ATOM 2271 C C . TYR A 1 294 ? 0.091 -12.262 12.758 1.00 91.12 294 TYR A C 1
ATOM 2273 O O . TYR A 1 294 ? -0.071 -12.409 11.545 1.00 91.12 294 TYR A O 1
ATOM 2281 N N . GLU A 1 295 ? -0.856 -12.557 13.641 1.00 93.06 295 GLU A N 1
ATOM 2282 C CA . GLU A 1 295 ? -2.244 -12.822 13.259 1.00 93.06 295 GLU A CA 1
ATOM 2283 C C . GLU A 1 295 ? -3.061 -11.569 13.540 1.00 93.06 295 GLU A C 1
ATOM 2285 O O . GLU A 1 295 ? -3.132 -11.124 14.684 1.00 93.06 295 GLU A O 1
ATOM 2290 N N . VAL A 1 296 ? -3.670 -10.994 12.503 1.00 92.44 296 VAL A N 1
ATOM 2291 C CA . VAL A 1 296 ? -4.496 -9.790 12.633 1.00 92.44 296 VAL A CA 1
ATOM 2292 C C . VAL A 1 296 ? -5.946 -10.137 12.321 1.00 92.44 296 VAL A C 1
ATOM 2294 O O . VAL A 1 296 ? -6.267 -10.567 11.213 1.00 92.44 296 VAL A O 1
ATOM 2297 N N . SER A 1 297 ? -6.817 -9.949 13.308 1.00 91.44 297 SER A N 1
ATOM 2298 C CA . SER A 1 297 ? -8.249 -10.231 13.215 1.00 91.44 297 SER A CA 1
ATOM 2299 C C . SER A 1 297 ? -9.038 -9.003 12.753 1.00 91.44 297 SER A C 1
ATOM 2301 O O . SER A 1 297 ? -8.857 -7.905 13.289 1.00 91.44 297 SER A O 1
ATOM 2303 N N . PHE A 1 298 ? -9.940 -9.204 11.784 1.00 85.12 298 PHE A N 1
ATOM 2304 C CA . PHE A 1 298 ? -10.790 -8.162 11.196 1.00 85.12 298 PHE A CA 1
ATOM 2305 C C . PHE A 1 298 ? -12.273 -8.510 11.274 1.00 85.12 298 PHE A C 1
ATOM 2307 O O . PHE A 1 298 ? -12.699 -9.565 10.746 1.00 85.12 298 PHE A O 1
#

Sequence (298 aa):
MPGIRFWVLGPPKDEKLLKKSNPSQNTAYGLDAGPGGSQALLIAGLKSNMGAAAGALLPGDSLEDPFDAMYSIPMVRAEHVPFFEKRYYGDSTDGNLYEKATSKEIHDQSWRRIDTSWMGASETMALQLDSATNNTSLVLAIERIATGEILLFPGDAQAGNWLSWQDLKWETGEAGGKKTVTGPDLLARTIFYKVGHHGSHNATLKAKGLELMVNDALVAMIPVDHEMAVKKRWGRMPLPELVDRIKEKTHGRVLKVDDDVKAPADLAKLKPANVSPEDWKQFTDRVQVTDVYYEVSF

pLDDT: mean 76.29, std 21.1, range [25.5, 98.62]

Solvent-accessible surface area (backbone atoms only — not comparable to full-atom values): 16817 Å² total; per-residue (Å²): 111,91,63,52,46,81,43,79,62,33,46,41,88,49,69,70,36,35,67,27,50,59,41,59,82,88,37,30,43,68,82,72,63,76,87,77,75,79,65,65,55,31,52,48,48,54,47,19,79,71,66,56,90,86,54,11,27,70,84,85,89,53,100,45,59,101,58,60,74,91,81,54,72,56,66,84,56,39,60,72,33,72,70,41,18,71,73,76,66,42,93,74,81,86,68,92,66,82,63,90,84,69,92,60,91,66,87,80,58,67,87,80,55,65,53,63,52,27,51,70,44,44,54,55,30,50,54,28,38,60,66,42,46,32,27,56,23,66,17,39,36,41,29,37,62,89,80,59,40,19,41,35,39,32,52,39,23,18,30,15,27,46,59,49,26,67,76,40,73,45,83,40,72,60,100,93,57,72,43,79,46,39,34,56,60,48,36,32,34,23,35,34,35,45,43,16,36,39,34,35,58,32,21,50,33,36,85,67,33,59,66,40,41,66,29,91,71,20,32,37,34,40,70,45,46,50,72,57,26,52,75,71,63,61,64,67,31,54,22,65,62,48,52,53,51,49,31,62,62,24,69,50,42,62,47,53,72,66,54,92,53,55,38,54,73,50,56,60,69,64,60,47,91,93,50,56,71,65,64,48,44,62,52,50,76,31,37,49,45,40,89,85,51,76,47,76,66,133

Secondary structure (DSSP, 8-state):
-TTEEEEE--S-SSHHHHT--SPPTTSBSSS--PPPPP-HHHHHHHHHHTT----B---SS-TT-SS-GGG---HHHHTTSHHHIIIIISS--------TTTSS-----GGG---SHHHHHHHHHHHHHHHHHGGG---EEEEETTT--EEEE-TT--HHHHHHGGG-EEEES-TT--EEEEHHHHHHTEEEEE-GGGG-TTSSBTTTTGGG---TT-EEEE---HHHHHHTT-SSSS-HHHHHHHHHHTTT-EEETT----SHHHHHHT--TTS-HHHHHHHHTTEEE-SS-EEE--